Protein AF-A0A384DLD7-F1 (afdb_monomer)

Nearest PDB structures (foldseek):
  6kyu-assembly1_A  TM=7.515E-01  e=4.877E-10  Anas platyrhynchos
  8kb1-assembly1_A  TM=7.436E-01  e=2.000E-10  Anas platyrhynchos
  4cvz-assembly1_A  TM=7.279E-01  e=3.217E-10  Gallus gallus
  8kcv-assembly2_D  TM=7.398E-01  e=5.492E-10  Anas platyrhynchos
  4cw1-assembly2_D  TM=7.216E-01  e=8.835E-10  Gallus gallus

Radius of gyration: 28.65 Å; Cα contacts (8 Å, |Δi|>4): 316; chains: 1; bounding box: 66×95×72 Å

Structure (mmCIF, N/CA/C/O backbone):
data_AF-A0A384DLD7-F1
#
_entry.id   AF-A0A384DLD7-F1
#
loop_
_atom_site.group_PDB
_atom_site.id
_atom_site.type_symbol
_atom_site.label_atom_id
_atom_site.label_alt_id
_atom_site.label_comp_id
_atom_site.label_asym_id
_atom_site.label_entity_id
_atom_site.label_seq_id
_atom_site.pdbx_PDB_ins_code
_atom_site.Cartn_x
_atom_site.Cartn_y
_atom_site.Cartn_z
_atom_site.occupancy
_atom_site.B_iso_or_equiv
_atom_site.auth_seq_id
_atom_site.auth_comp_id
_atom_site.auth_asym_id
_atom_site.auth_atom_id
_atom_site.pdbx_PDB_model_num
ATOM 1 N N . MET A 1 1 ? 34.321 44.496 -33.187 1.00 45.22 1 MET A N 1
ATOM 2 C CA . MET A 1 1 ? 33.202 44.750 -34.118 1.00 45.22 1 MET A CA 1
ATOM 3 C C . MET A 1 1 ? 33.248 43.703 -35.217 1.00 45.22 1 MET A C 1
ATOM 5 O O . MET A 1 1 ? 34.052 43.856 -36.118 1.00 45.22 1 MET A O 1
ATOM 9 N N . SER A 1 2 ? 32.425 42.658 -35.110 1.00 38.00 2 SER A N 1
ATOM 10 C CA . SER A 1 2 ? 32.073 41.756 -36.216 1.00 38.00 2 SER A CA 1
ATOM 11 C C . SER A 1 2 ? 30.669 41.237 -35.921 1.00 38.00 2 SER A C 1
ATOM 13 O O . SER A 1 2 ? 30.474 40.500 -34.958 1.00 38.00 2 SER A O 1
ATOM 15 N N . GLY A 1 3 ? 29.685 41.742 -36.664 1.00 36.12 3 GLY A N 1
ATOM 16 C CA . GLY A 1 3 ? 28.275 41.395 -36.516 1.00 36.12 3 GLY A CA 1
ATOM 17 C C . GLY A 1 3 ? 27.925 40.131 -37.297 1.00 36.12 3 GLY A C 1
ATOM 18 O O . GLY A 1 3 ? 28.338 39.971 -38.444 1.00 36.12 3 GLY A O 1
ATOM 19 N N . ASN A 1 4 ? 27.147 39.257 -36.663 1.00 39.78 4 ASN A N 1
ATOM 20 C CA . ASN A 1 4 ? 26.544 38.076 -37.271 1.00 39.78 4 ASN A CA 1
ATOM 21 C C . ASN A 1 4 ? 25.331 38.483 -38.120 1.00 39.78 4 ASN A C 1
ATOM 23 O O . ASN A 1 4 ? 24.448 39.187 -37.634 1.00 39.78 4 ASN A O 1
ATOM 27 N N . MET A 1 5 ? 25.257 37.993 -39.359 1.00 36.78 5 MET A N 1
ATOM 28 C CA . MET A 1 5 ? 24.080 38.114 -40.223 1.00 36.78 5 MET A CA 1
ATOM 29 C C . MET A 1 5 ? 23.388 36.748 -40.285 1.00 36.78 5 MET A C 1
ATOM 31 O O . MET A 1 5 ? 23.914 35.804 -40.868 1.00 36.78 5 MET A O 1
ATOM 35 N N . TRP A 1 6 ? 22.230 36.632 -39.636 1.00 37.66 6 TRP A N 1
ATOM 36 C CA . TRP A 1 6 ? 21.345 35.468 -39.711 1.00 37.66 6 TRP A CA 1
ATOM 37 C C . TRP A 1 6 ? 20.238 35.750 -40.736 1.00 37.66 6 TRP A C 1
ATOM 39 O O . TRP A 1 6 ? 19.552 36.765 -40.637 1.00 37.66 6 TRP A O 1
ATOM 49 N N . PHE A 1 7 ? 20.046 34.852 -41.705 1.00 41.28 7 PHE A N 1
ATOM 50 C CA . PHE A 1 7 ? 18.901 34.868 -42.624 1.00 41.28 7 PHE A CA 1
ATOM 51 C C . PHE A 1 7 ? 17.807 33.911 -42.117 1.00 41.28 7 PHE A C 1
ATOM 53 O O . PHE A 1 7 ? 18.132 32.789 -41.724 1.00 41.28 7 PHE A O 1
ATOM 60 N N . PRO A 1 8 ? 16.513 34.279 -42.157 1.00 41.12 8 PRO A N 1
ATOM 61 C CA . PRO A 1 8 ? 15.437 33.366 -41.790 1.00 41.12 8 PRO A CA 1
ATOM 62 C C . PRO A 1 8 ? 15.092 32.421 -42.954 1.00 41.12 8 PRO A C 1
ATOM 64 O O . PRO A 1 8 ? 14.763 32.852 -44.061 1.00 41.12 8 PRO A O 1
ATOM 67 N N . GLY A 1 9 ? 15.140 31.112 -42.696 1.00 38.03 9 GLY A N 1
ATOM 68 C CA . GLY A 1 9 ? 14.665 30.078 -43.617 1.00 38.03 9 GLY A CA 1
ATOM 69 C C . GLY A 1 9 ? 13.133 30.030 -43.689 1.00 38.03 9 GLY A C 1
ATOM 70 O O . GLY A 1 9 ? 12.449 30.055 -42.667 1.00 38.03 9 GLY A O 1
ATOM 71 N N . ARG A 1 10 ? 12.582 29.943 -44.908 1.00 42.62 10 ARG A N 1
ATOM 72 C CA . ARG A 1 10 ? 11.142 29.749 -45.169 1.00 42.62 10 ARG A CA 1
ATOM 73 C C . ARG A 1 10 ? 10.641 28.445 -44.541 1.00 42.62 10 ARG A C 1
ATOM 75 O O . ARG A 1 10 ? 11.083 27.367 -44.932 1.00 42.62 10 ARG A O 1
ATOM 82 N N . GLN A 1 11 ? 9.639 28.533 -43.671 1.00 46.75 11 GLN A N 1
ATOM 83 C CA . GLN A 1 11 ? 8.833 27.381 -43.265 1.00 46.75 11 GLN A CA 1
ATOM 84 C C . GLN A 1 11 ? 7.924 26.937 -44.426 1.00 46.75 11 GLN A C 1
ATOM 86 O O . GLN A 1 11 ? 7.160 27.737 -44.972 1.00 46.75 11 GLN A O 1
ATOM 91 N N . ARG A 1 12 ? 7.995 25.656 -44.812 1.00 44.41 12 ARG A N 1
ATOM 92 C CA . ARG A 1 12 ? 6.983 25.023 -45.674 1.00 44.41 12 ARG A CA 1
ATOM 93 C C . ARG A 1 12 ? 5.754 24.695 -44.825 1.00 44.41 12 ARG A C 1
ATOM 95 O O . ARG A 1 12 ? 5.886 24.090 -43.766 1.00 44.41 12 ARG A O 1
ATOM 102 N N . ARG A 1 13 ? 4.566 25.083 -45.298 1.00 44.16 13 ARG A N 1
ATOM 103 C CA . ARG A 1 13 ? 3.287 24.696 -44.685 1.00 44.16 13 ARG A CA 1
ATOM 104 C C . ARG A 1 13 ? 3.040 23.190 -44.882 1.00 44.16 13 ARG A C 1
ATOM 106 O O . ARG A 1 13 ? 3.314 22.700 -45.979 1.00 44.16 13 ARG A O 1
ATOM 113 N N . PRO A 1 14 ? 2.494 22.472 -43.888 1.00 43.59 14 PRO A N 1
ATOM 114 C CA . PRO A 1 14 ? 2.002 21.116 -44.095 1.00 43.59 14 PRO A CA 1
ATOM 115 C C . PRO A 1 14 ? 0.719 21.140 -44.943 1.00 43.59 14 PRO A C 1
ATOM 117 O O . PRO A 1 14 ? -0.130 22.018 -44.778 1.00 43.59 14 PRO A O 1
ATOM 120 N N . GLY A 1 15 ? 0.614 20.203 -45.889 1.00 50.47 15 GLY A N 1
ATOM 121 C CA . GLY A 1 15 ? -0.587 19.991 -46.702 1.00 50.47 15 GLY A CA 1
ATOM 122 C C . GLY A 1 15 ? -1.708 19.303 -45.908 1.00 50.47 15 GLY A C 1
ATOM 123 O O . GLY A 1 15 ? -1.439 18.731 -44.851 1.00 50.47 15 GLY A O 1
ATOM 124 N N . PRO A 1 16 ? -2.963 19.365 -46.388 1.00 53.12 16 PRO A N 1
ATOM 125 C CA . PRO A 1 16 ? -4.107 18.797 -45.681 1.00 53.12 16 PRO A CA 1
ATOM 126 C C . PRO A 1 16 ? -4.056 17.256 -45.647 1.00 53.12 16 PRO A C 1
ATOM 128 O O . PRO A 1 16 ? -3.510 16.642 -46.569 1.00 53.12 16 PRO A O 1
ATOM 131 N N . PRO A 1 17 ? -4.630 16.618 -44.610 1.00 40.66 17 PRO A N 1
ATOM 132 C CA . PRO A 1 17 ? -4.637 15.166 -44.484 1.00 40.66 17 PRO A CA 1
ATOM 133 C C . PRO A 1 17 ? -5.564 14.531 -45.529 1.00 40.66 17 PRO A C 1
ATOM 135 O O . PRO A 1 17 ? -6.693 14.976 -45.730 1.00 40.66 17 PRO A O 1
ATOM 138 N N . GLN A 1 18 ? -5.080 13.479 -46.191 1.00 42.31 18 GLN A N 1
ATOM 139 C CA . GLN A 1 18 ? -5.882 12.661 -47.099 1.00 42.31 18 GLN A CA 1
ATOM 140 C C . GLN A 1 18 ? -6.808 11.741 -46.293 1.00 42.31 18 GLN A C 1
ATOM 142 O O . GLN A 1 18 ? -6.353 10.948 -45.469 1.00 42.31 18 GLN A O 1
ATOM 147 N N . THR A 1 19 ? -8.110 11.845 -46.544 1.00 35.09 19 THR A N 1
ATOM 148 C CA . THR A 1 19 ? -9.146 10.942 -46.037 1.00 35.09 19 THR A CA 1
ATOM 149 C C . THR A 1 19 ? -8.953 9.555 -46.648 1.00 35.09 19 THR A C 1
ATOM 151 O O . THR A 1 19 ? -9.029 9.379 -47.862 1.00 35.09 19 THR A O 1
ATOM 154 N N . ARG A 1 20 ? -8.678 8.557 -45.803 1.00 34.22 20 ARG A N 1
ATOM 155 C CA . ARG A 1 20 ? -8.598 7.152 -46.207 1.00 34.22 20 ARG A CA 1
ATOM 156 C C . ARG A 1 20 ? -10.017 6.605 -46.345 1.00 34.22 20 ARG A C 1
ATOM 158 O O . ARG A 1 20 ? -10.722 6.455 -45.356 1.00 34.22 20 ARG A O 1
ATOM 165 N N . GLU A 1 21 ? -10.402 6.340 -47.584 1.00 34.12 21 GLU A N 1
ATOM 166 C CA . GLU A 1 21 ? -11.649 5.689 -47.976 1.00 34.12 21 GLU A CA 1
ATOM 167 C C . GLU A 1 21 ? -11.740 4.287 -47.347 1.00 34.12 21 GLU A C 1
ATOM 169 O O . GLU A 1 21 ? -10.890 3.418 -47.574 1.00 34.12 21 GLU A O 1
ATOM 174 N N . GLU A 1 22 ? -12.749 4.093 -46.501 1.00 32.25 22 GLU A N 1
ATOM 175 C CA . GLU A 1 22 ? -13.059 2.837 -45.827 1.00 32.25 22 GLU A CA 1
ATOM 176 C C . GLU A 1 22 ? -13.747 1.899 -46.832 1.00 32.25 22 GLU A C 1
ATOM 178 O O . GLU A 1 22 ? -14.910 2.081 -47.191 1.00 32.25 22 GLU A O 1
ATOM 183 N N . ARG A 1 23 ? -13.017 0.904 -47.353 1.00 33.94 23 ARG A N 1
ATOM 184 C CA . ARG A 1 23 ? -13.614 -0.149 -48.187 1.00 33.94 23 ARG A CA 1
ATOM 185 C C . ARG A 1 23 ? -14.343 -1.149 -47.295 1.00 33.94 23 ARG A C 1
ATOM 187 O O . ARG A 1 23 ? -13.705 -1.948 -46.613 1.00 33.94 23 ARG A O 1
ATOM 194 N N . GLN A 1 24 ? -15.670 -1.128 -47.357 1.00 40.50 24 GLN A N 1
ATOM 195 C CA . GLN A 1 24 ? -16.530 -2.191 -46.839 1.00 40.50 24 GLN A CA 1
ATOM 196 C C . GLN A 1 24 ? -16.264 -3.523 -47.570 1.00 40.50 24 GLN A C 1
ATOM 198 O O . GLN A 1 24 ? -16.128 -3.527 -48.798 1.00 40.50 24 GLN A O 1
ATOM 203 N N . PRO A 1 25 ? -16.227 -4.667 -46.863 1.00 36.50 25 PRO A N 1
ATOM 204 C CA . PRO A 1 25 ? -16.274 -5.981 -47.495 1.00 36.50 25 PRO A CA 1
ATOM 205 C C . PRO A 1 25 ? -17.714 -6.336 -47.926 1.00 36.50 25 PRO A C 1
ATOM 207 O O . PRO A 1 25 ? -18.675 -5.869 -47.310 1.00 36.50 25 PRO A O 1
ATOM 210 N N . PRO A 1 26 ? -17.898 -7.162 -48.975 1.00 35.91 26 PRO A N 1
ATOM 211 C CA . PRO A 1 26 ? -19.223 -7.474 -49.492 1.00 35.91 26 PRO A CA 1
ATOM 212 C C . PRO A 1 26 ? -19.979 -8.452 -48.585 1.00 35.91 26 PRO A C 1
ATOM 214 O O . PRO A 1 26 ? -19.435 -9.444 -48.099 1.00 35.91 26 PRO A O 1
ATOM 217 N N . LEU A 1 27 ? -21.273 -8.181 -48.426 1.00 32.47 27 LEU A N 1
ATOM 218 C CA . LEU A 1 27 ? -22.262 -9.085 -47.851 1.00 32.47 27 LEU A CA 1
ATOM 219 C C . LEU A 1 27 ? -22.554 -10.219 -48.843 1.00 32.47 27 LEU A C 1
ATOM 221 O O . LEU A 1 27 ? -23.034 -9.969 -49.948 1.00 32.47 27 LEU A O 1
ATOM 225 N N . LEU A 1 28 ? -22.313 -11.466 -48.437 1.00 33.91 28 LEU A N 1
ATOM 226 C CA . LEU A 1 28 ? -22.819 -12.653 -49.125 1.00 33.91 28 LEU A CA 1
ATOM 227 C C . LEU A 1 28 ? -23.928 -13.288 -48.288 1.00 33.91 28 LEU A C 1
ATOM 229 O O . LEU A 1 28 ? -23.724 -13.698 -47.147 1.00 33.91 28 LEU A O 1
ATOM 233 N N . GLY A 1 29 ? -25.121 -13.324 -48.878 1.00 29.16 29 GLY A N 1
ATOM 234 C CA . GLY A 1 29 ? -26.314 -13.922 -48.306 1.00 29.16 29 GLY A CA 1
ATOM 235 C C . GLY A 1 29 ? -26.331 -15.451 -48.391 1.00 29.16 29 GLY A C 1
ATOM 236 O O . GLY A 1 29 ? -25.902 -16.043 -49.375 1.00 29.16 29 GLY A O 1
ATOM 237 N N . GLY A 1 30 ? -26.891 -16.042 -47.334 1.00 29.80 30 GLY A N 1
ATOM 238 C CA . GLY A 1 30 ? -27.856 -17.145 -47.331 1.00 29.80 30 GLY A CA 1
ATOM 239 C C . GLY A 1 30 ? -27.590 -18.416 -48.145 1.00 29.80 30 GLY A C 1
ATOM 240 O O . GLY A 1 30 ? -27.711 -18.425 -49.366 1.00 29.80 30 GLY A O 1
ATOM 241 N N . ARG A 1 31 ? -27.504 -19.545 -47.430 1.00 30.55 31 ARG A N 1
ATOM 242 C CA . ARG A 1 31 ? -28.245 -20.777 -47.755 1.00 30.55 31 ARG A CA 1
ATOM 243 C C . ARG A 1 31 ? -28.349 -21.660 -46.512 1.00 30.55 31 ARG A C 1
ATOM 245 O O . ARG A 1 31 ? -27.343 -21.988 -45.895 1.00 30.55 31 ARG A O 1
ATOM 252 N N . GLY A 1 32 ? -29.580 -22.007 -46.143 1.00 26.72 32 GLY A N 1
ATOM 253 C CA . GLY A 1 32 ? -29.868 -23.008 -45.123 1.00 26.72 32 GLY A CA 1
ATOM 254 C C . GLY A 1 32 ? -29.765 -24.426 -45.677 1.00 26.72 32 GLY A C 1
ATOM 255 O O . GLY A 1 32 ? -29.944 -24.638 -46.874 1.00 26.72 32 GLY A O 1
ATOM 256 N N . CYS A 1 33 ? -29.546 -25.383 -44.778 1.00 31.89 33 CYS A N 1
ATOM 257 C CA . CYS A 1 33 ? -29.893 -26.785 -44.972 1.00 31.89 33 CYS A CA 1
ATOM 258 C C . CYS A 1 33 ? -30.402 -27.355 -43.645 1.00 31.89 33 CYS A C 1
ATOM 260 O O . CYS A 1 33 ? -29.734 -27.282 -42.616 1.00 31.89 33 CYS A O 1
ATOM 262 N N . ALA A 1 34 ? -31.615 -27.897 -43.711 1.00 29.52 34 ALA A N 1
ATOM 263 C CA . ALA A 1 34 ? -32.224 -28.766 -42.722 1.00 29.52 34 ALA A CA 1
ATOM 264 C C . ALA A 1 34 ? -31.486 -30.114 -42.655 1.00 29.52 34 ALA A C 1
ATOM 266 O O . ALA A 1 34 ? -30.916 -30.556 -43.653 1.00 29.52 34 ALA A O 1
ATOM 267 N N . GLY A 1 35 ? -31.552 -30.796 -41.511 1.00 29.61 35 GLY A N 1
ATOM 268 C CA . GLY A 1 35 ? -31.011 -32.149 -41.395 1.00 29.61 35 GLY A CA 1
ATOM 269 C C . GLY A 1 35 ? -31.069 -32.729 -39.989 1.00 29.61 35 GLY A C 1
ATOM 270 O O . GLY A 1 35 ? -30.076 -32.711 -39.279 1.00 29.61 35 GLY A O 1
ATOM 271 N N . THR A 1 36 ? -32.255 -33.229 -39.634 1.00 32.25 36 THR A N 1
ATOM 272 C CA . THR A 1 36 ? -32.510 -34.499 -38.922 1.00 32.25 36 THR A CA 1
ATOM 273 C C . THR A 1 36 ? -31.577 -34.932 -37.790 1.00 32.25 36 THR A C 1
ATOM 275 O O . THR A 1 36 ? -30.436 -35.335 -37.999 1.00 32.25 36 THR A O 1
ATOM 278 N N . GLY A 1 37 ? -32.165 -34.987 -36.593 1.00 32.62 37 GLY A N 1
ATOM 279 C CA . GLY A 1 37 ? -31.601 -35.649 -35.430 1.00 32.62 37 GLY A CA 1
ATOM 280 C C . GLY A 1 37 ? -31.408 -37.153 -35.617 1.00 32.62 37 GLY A C 1
ATOM 281 O O . GLY A 1 37 ? -32.206 -37.840 -36.251 1.00 32.62 37 GLY A O 1
ATOM 282 N N . LEU A 1 38 ? -30.358 -37.649 -34.972 1.00 31.91 38 LEU A N 1
ATOM 283 C CA . LEU A 1 38 ? -30.198 -39.041 -34.591 1.00 31.91 38 LEU A CA 1
ATOM 284 C C . LEU A 1 38 ? -29.778 -39.049 -33.122 1.00 31.91 38 LEU A C 1
ATOM 286 O O . LEU A 1 38 ? -28.670 -38.653 -32.768 1.00 31.91 38 LEU A O 1
ATOM 290 N N . ALA A 1 39 ? -30.716 -39.456 -32.271 1.00 33.38 39 ALA A N 1
ATOM 291 C CA . ALA A 1 39 ? -30.442 -39.833 -30.898 1.00 33.38 39 ALA A CA 1
ATOM 292 C C . ALA A 1 39 ? -29.648 -41.146 -30.908 1.00 33.38 39 ALA A C 1
ATOM 294 O O . ALA A 1 39 ? -30.046 -42.107 -31.568 1.00 33.38 39 ALA A O 1
ATOM 295 N N . LEU A 1 40 ? -28.541 -41.188 -30.170 1.00 30.94 40 LEU A N 1
ATOM 296 C CA . LEU A 1 40 ? -27.820 -42.419 -29.853 1.00 30.94 40 LEU A CA 1
ATOM 297 C C . LEU A 1 40 ? -27.838 -42.651 -28.333 1.00 30.94 40 LEU A C 1
ATOM 299 O O . LEU A 1 40 ? -27.936 -41.693 -27.564 1.00 30.94 40 LEU A O 1
ATOM 303 N N . PRO A 1 41 ? -27.842 -43.925 -27.907 1.00 34.31 41 PRO A N 1
ATOM 304 C CA . PRO A 1 41 ? -28.519 -44.362 -26.694 1.00 34.31 41 PRO A CA 1
ATOM 305 C C . PRO A 1 41 ? -27.715 -44.132 -25.414 1.00 34.31 41 PRO A C 1
ATOM 307 O O . PRO A 1 41 ? -26.486 -44.201 -25.387 1.00 34.31 41 PRO A O 1
ATOM 310 N N . ALA A 1 42 ? -28.467 -43.933 -24.331 1.00 32.16 42 ALA A N 1
ATOM 311 C CA . ALA A 1 42 ? -27.986 -43.938 -22.960 1.00 32.16 42 ALA A CA 1
ATOM 312 C C . ALA A 1 42 ? -27.258 -45.255 -22.636 1.00 32.16 42 ALA A C 1
ATOM 314 O O . ALA A 1 42 ? -27.777 -46.348 -22.873 1.00 32.16 42 ALA A O 1
ATOM 315 N N . ARG A 1 43 ? -26.051 -45.140 -22.079 1.00 33.00 43 ARG A N 1
ATOM 316 C CA . ARG A 1 43 ? -25.310 -46.266 -21.500 1.00 33.00 43 ARG A CA 1
ATOM 317 C C . ARG A 1 43 ? -25.911 -46.649 -20.138 1.00 33.00 43 ARG A C 1
ATOM 319 O O . ARG A 1 43 ? -26.340 -45.754 -19.410 1.00 33.00 43 ARG A O 1
ATOM 326 N N . PRO A 1 44 ? -25.949 -47.946 -19.785 1.00 35.22 44 PRO A N 1
ATOM 327 C CA . PRO A 1 44 ? -26.528 -48.399 -18.529 1.00 35.22 44 PRO A CA 1
ATOM 328 C C . PRO A 1 44 ? -25.638 -48.037 -17.336 1.00 35.22 44 PRO A C 1
ATOM 330 O O . PRO A 1 44 ? -24.413 -48.001 -17.434 1.00 35.22 44 PRO A O 1
ATOM 333 N N . ALA A 1 45 ? -26.305 -47.764 -16.217 1.00 31.97 45 ALA A N 1
ATOM 334 C CA . ALA A 1 45 ? -25.730 -47.431 -14.927 1.00 31.97 45 ALA A CA 1
ATOM 335 C C . ALA A 1 45 ? -24.868 -48.577 -14.375 1.00 31.97 45 ALA A C 1
ATOM 337 O O . ALA A 1 45 ? -25.352 -49.698 -14.214 1.00 31.97 45 ALA A O 1
ATOM 338 N N . GLU A 1 46 ? -23.617 -48.278 -14.026 1.00 32.53 46 GLU A N 1
ATOM 339 C CA . GLU A 1 46 ? -22.856 -49.120 -13.109 1.00 32.53 46 GLU A CA 1
ATOM 340 C C . GLU A 1 46 ? -23.309 -48.836 -11.676 1.00 32.53 46 GLU A C 1
ATOM 342 O O . GLU A 1 46 ? -23.251 -47.716 -11.167 1.00 32.53 46 GLU A O 1
ATOM 347 N N . VAL A 1 47 ? -23.796 -49.897 -11.042 1.00 31.61 47 VAL A N 1
ATOM 348 C CA . VAL A 1 47 ? -24.128 -49.970 -9.625 1.00 31.61 47 VAL A CA 1
ATOM 349 C C . VAL A 1 47 ? -22.819 -49.943 -8.839 1.00 31.61 47 VAL A C 1
ATOM 351 O O . VAL A 1 47 ? -22.146 -50.963 -8.706 1.00 31.61 47 VAL A O 1
ATOM 354 N N . LEU A 1 48 ? -22.454 -48.779 -8.302 1.00 30.20 48 LEU A N 1
ATOM 355 C CA . LEU A 1 48 ? -21.441 -48.693 -7.255 1.00 30.20 48 LEU A CA 1
ATOM 356 C C . LEU A 1 48 ? -22.111 -48.975 -5.910 1.00 30.20 48 LEU A C 1
ATOM 358 O O . LEU A 1 48 ? -22.889 -48.179 -5.383 1.00 30.20 48 LEU A O 1
ATOM 362 N N . LEU A 1 49 ? -21.817 -50.162 -5.387 1.00 29.92 49 LEU A N 1
ATOM 363 C CA . LEU A 1 49 ? -22.160 -50.590 -4.040 1.00 29.92 49 LEU A CA 1
ATOM 364 C C . LEU A 1 49 ? -21.588 -49.602 -3.013 1.00 29.92 49 LEU A C 1
ATOM 366 O O . LEU A 1 49 ? -20.396 -49.304 -2.999 1.00 29.92 49 LEU A O 1
ATOM 370 N N . LEU A 1 50 ? -22.470 -49.110 -2.143 1.00 27.52 50 LEU A N 1
ATOM 371 C CA . LEU A 1 50 ? -22.150 -48.251 -1.010 1.00 27.52 50 LEU A CA 1
ATOM 372 C C . LEU A 1 50 ? -21.304 -49.006 0.025 1.00 27.52 50 LEU A C 1
ATOM 374 O O . LEU A 1 50 ? -21.748 -50.008 0.582 1.00 27.52 50 LEU A O 1
ATOM 378 N N . SER A 1 51 ? -20.148 -48.449 0.379 1.00 29.05 51 SER A N 1
ATOM 379 C CA . SER A 1 51 ? -19.509 -48.674 1.680 1.00 29.05 51 SER A CA 1
ATOM 380 C C . SER A 1 51 ? -19.563 -47.371 2.493 1.00 29.05 51 SER A C 1
ATOM 382 O O . SER A 1 51 ? -19.053 -46.350 2.025 1.00 29.05 51 SER A O 1
ATOM 384 N N . PRO A 1 52 ? -20.178 -47.350 3.692 1.00 36.75 52 PRO A N 1
ATOM 385 C CA . PRO A 1 52 ? -20.362 -46.127 4.460 1.00 36.75 52 PRO A CA 1
ATOM 386 C C . PRO A 1 52 ? -19.203 -45.922 5.442 1.00 36.75 52 PRO A C 1
ATOM 388 O O . PRO A 1 52 ? -19.067 -46.706 6.377 1.00 36.75 52 PRO A O 1
ATOM 391 N N . ARG A 1 53 ? -18.408 -44.854 5.257 1.00 31.56 53 ARG A N 1
ATOM 392 C CA . ARG A 1 53 ? -17.745 -44.039 6.308 1.00 31.56 53 ARG A CA 1
ATOM 393 C C . ARG A 1 53 ? -16.528 -43.290 5.747 1.00 31.56 53 ARG A C 1
ATOM 395 O O . ARG A 1 53 ? -15.455 -43.868 5.684 1.00 31.56 53 ARG A O 1
ATOM 402 N N . TRP A 1 54 ? -16.672 -41.987 5.492 1.00 28.08 54 TRP A N 1
ATOM 403 C CA . TRP A 1 54 ? -15.859 -40.942 6.142 1.00 28.08 54 TRP A CA 1
ATOM 404 C C . TRP A 1 54 ? -16.341 -39.525 5.762 1.00 28.08 54 TRP A C 1
ATOM 406 O O . TRP A 1 54 ? -16.316 -39.116 4.613 1.00 28.08 54 TRP A O 1
ATOM 416 N N . GLN A 1 55 ? -16.872 -38.857 6.788 1.00 29.42 55 GLN A N 1
ATOM 417 C CA . GLN A 1 55 ? -16.840 -37.435 7.158 1.00 29.42 55 GLN A CA 1
ATOM 418 C C . GLN A 1 55 ? -16.783 -36.327 6.080 1.00 29.42 55 GLN A C 1
ATOM 420 O O . GLN A 1 55 ? -15.783 -36.109 5.416 1.00 29.42 55 GLN A O 1
ATOM 425 N N . ARG A 1 56 ? -17.883 -35.554 6.066 1.00 30.92 56 ARG A N 1
ATOM 426 C CA . ARG A 1 56 ? -17.985 -34.079 6.071 1.00 30.92 56 ARG A CA 1
ATOM 427 C C . ARG A 1 56 ? -16.890 -33.267 5.352 1.00 30.92 56 ARG A C 1
ATOM 429 O O . ARG A 1 56 ? -15.807 -33.079 5.883 1.00 30.92 56 ARG A O 1
ATOM 436 N N . GLY A 1 57 ? -17.328 -32.585 4.289 1.00 34.59 57 GLY A N 1
ATOM 437 C CA . GLY A 1 57 ? -16.970 -31.184 4.045 1.00 34.59 57 GLY A CA 1
ATOM 438 C C . GLY A 1 57 ? -15.723 -30.933 3.204 1.00 34.59 57 GLY A C 1
ATOM 439 O O . GLY A 1 57 ? -14.775 -30.339 3.695 1.00 34.59 57 GLY A O 1
ATOM 440 N N . ALA A 1 58 ? -15.755 -31.297 1.923 1.00 28.30 58 ALA A N 1
ATOM 441 C CA . ALA A 1 58 ? -14.855 -30.727 0.924 1.00 28.30 58 ALA A CA 1
ATOM 442 C C . ALA A 1 58 ? -15.678 -29.864 -0.043 1.00 28.30 58 ALA A C 1
ATOM 444 O O . ALA A 1 58 ? -16.284 -30.379 -0.980 1.00 28.30 58 ALA A O 1
ATOM 445 N N . CYS A 1 59 ? -15.717 -28.553 0.193 1.00 31.86 59 CYS A N 1
ATOM 446 C CA . CYS A 1 59 ? -16.055 -27.594 -0.854 1.00 31.86 59 CYS A CA 1
ATOM 447 C C . CYS A 1 59 ? -14.746 -27.191 -1.535 1.00 31.86 59 CYS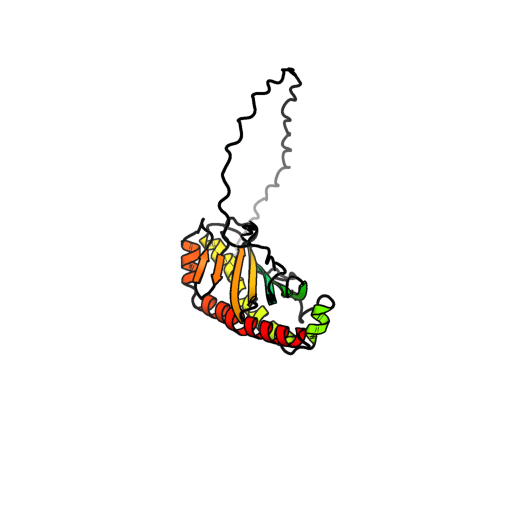 A C 1
ATOM 449 O O . CYS A 1 59 ? -13.995 -26.372 -1.015 1.00 31.86 59 CYS A O 1
ATOM 451 N N . LEU A 1 60 ? -14.457 -27.794 -2.687 1.00 34.47 60 LEU A N 1
ATOM 452 C CA . LEU A 1 60 ? -13.471 -27.264 -3.623 1.00 34.47 60 LEU A CA 1
ATOM 453 C C . LEU A 1 60 ? -14.148 -26.136 -4.403 1.00 34.47 60 LEU A C 1
ATOM 455 O O . LEU A 1 60 ? -14.904 -26.394 -5.337 1.00 34.47 60 LEU A O 1
ATOM 459 N N . SER A 1 61 ? -13.889 -24.888 -4.027 1.00 34.31 61 SER A N 1
ATOM 460 C CA . SER A 1 61 ? -14.157 -23.742 -4.894 1.00 34.31 61 SER A CA 1
ATOM 461 C C . SER A 1 61 ? -12.865 -22.964 -5.094 1.00 34.31 61 SER A C 1
ATOM 463 O O . SER A 1 61 ? -12.445 -22.206 -4.223 1.00 34.31 61 SER A O 1
ATOM 465 N N . PHE A 1 62 ? -12.239 -23.165 -6.251 1.00 31.75 62 PHE A N 1
ATOM 466 C CA . PHE A 1 62 ? -11.221 -22.262 -6.771 1.00 31.75 62 PHE A CA 1
ATOM 467 C C . PHE A 1 62 ? -11.924 -20.971 -7.205 1.00 31.75 62 PHE A C 1
ATOM 469 O O . PHE A 1 62 ? -12.680 -20.974 -8.174 1.00 31.75 62 PHE A O 1
ATOM 476 N N . SER A 1 63 ? -11.705 -19.874 -6.480 1.00 33.09 63 SER A N 1
ATOM 477 C CA . SER A 1 63 ? -12.009 -18.540 -7.002 1.00 33.09 63 SER A CA 1
ATOM 478 C C . SER A 1 63 ? -10.864 -18.129 -7.923 1.00 33.09 63 SER A C 1
ATOM 480 O O . SER A 1 63 ? -9.735 -17.969 -7.472 1.00 33.09 63 SER A O 1
ATOM 482 N N . SER A 1 64 ? -11.138 -17.971 -9.217 1.00 33.72 64 SER A N 1
ATOM 483 C CA . SER A 1 64 ? -10.149 -17.582 -10.236 1.00 33.72 64 SER A CA 1
ATOM 484 C C . SER A 1 64 ? -9.840 -16.079 -10.258 1.00 33.72 64 SER A C 1
ATOM 486 O O . SER A 1 64 ? -9.386 -15.572 -11.278 1.00 33.72 64 SER A O 1
ATOM 488 N N . ASN A 1 65 ? -10.132 -15.339 -9.184 1.00 37.25 65 ASN A N 1
ATOM 489 C CA . ASN A 1 65 ? -9.944 -13.892 -9.157 1.00 37.25 65 ASN A CA 1
ATOM 490 C C . ASN A 1 65 ? -9.049 -13.480 -7.975 1.00 37.25 65 ASN A C 1
ATOM 492 O O . ASN A 1 65 ? -9.545 -13.400 -6.848 1.00 37.25 65 ASN A O 1
ATOM 496 N N . PRO A 1 66 ? -7.751 -13.201 -8.202 1.00 47.16 66 PRO A N 1
ATOM 497 C CA . PRO A 1 66 ? -6.809 -12.846 -7.138 1.00 47.16 66 PRO A CA 1
ATOM 498 C C . PRO A 1 66 ? -7.121 -11.488 -6.486 1.00 47.16 66 PRO A C 1
ATOM 500 O O . PRO A 1 66 ? -6.566 -11.167 -5.440 1.00 47.16 66 PRO A O 1
ATOM 503 N N . ASN A 1 67 ? -8.031 -10.695 -7.064 1.00 42.44 67 ASN A N 1
ATOM 504 C CA . ASN A 1 67 ? -8.373 -9.352 -6.593 1.00 42.44 67 ASN A CA 1
ATOM 505 C C . ASN A 1 67 ? -9.531 -9.284 -5.587 1.00 42.44 67 ASN A C 1
ATOM 507 O O . ASN A 1 67 ? -9.767 -8.206 -5.037 1.00 42.44 67 ASN A O 1
ATOM 511 N N . LEU A 1 68 ? -10.232 -10.392 -5.323 1.00 39.72 68 LEU A N 1
ATOM 512 C CA . LEU A 1 68 ? -11.233 -10.459 -4.260 1.00 39.72 68 LEU A CA 1
ATOM 513 C C . LEU A 1 68 ? -10.606 -11.095 -3.018 1.00 39.72 68 LEU A C 1
ATOM 515 O O . LEU A 1 68 ? -10.341 -12.296 -2.998 1.00 39.72 68 LEU A O 1
ATOM 519 N N . CYS A 1 69 ? -10.457 -10.316 -1.949 1.00 42.25 69 CYS A N 1
ATOM 520 C CA . CYS A 1 69 ? -10.465 -10.893 -0.612 1.00 42.25 69 CYS A CA 1
ATOM 521 C C . CYS A 1 69 ? -11.886 -11.439 -0.391 1.00 42.25 69 CYS A C 1
ATOM 523 O O . CYS A 1 69 ? -12.794 -10.714 0.013 1.00 42.25 69 CYS A O 1
ATOM 525 N N . VAL A 1 70 ? -12.138 -12.690 -0.796 1.00 42.66 70 VAL A N 1
ATOM 526 C CA . VAL A 1 70 ? -13.399 -13.359 -0.472 1.00 42.66 70 VAL A CA 1
ATOM 527 C C . VAL A 1 70 ? -13.304 -13.730 1.002 1.00 42.66 70 VAL A C 1
ATOM 529 O O . VAL A 1 70 ? -12.822 -14.808 1.346 1.00 42.66 70 VAL A O 1
ATOM 532 N N . CYS A 1 71 ? -13.751 -12.837 1.882 1.00 40.53 71 CYS A N 1
ATOM 533 C CA . CYS A 1 71 ? -14.040 -13.195 3.264 1.00 40.53 71 CYS A CA 1
ATOM 534 C C . CYS A 1 71 ? -15.214 -14.188 3.242 1.00 40.53 71 CYS A C 1
ATOM 536 O O . CYS A 1 71 ? -16.379 -13.797 3.312 1.00 40.53 71 CYS A O 1
ATOM 538 N N . PHE A 1 72 ? -14.931 -15.481 3.059 1.00 36.78 72 PHE A N 1
ATOM 539 C CA . PHE A 1 72 ? -15.933 -16.527 3.226 1.00 36.78 72 PHE A CA 1
ATOM 540 C C . PHE A 1 72 ? -16.442 -16.450 4.668 1.00 36.78 72 PHE A C 1
ATOM 542 O O . PHE A 1 72 ? -15.671 -16.600 5.612 1.00 36.78 72 PHE A O 1
ATOM 549 N N . SER A 1 73 ? -17.741 -16.197 4.826 1.00 39.38 73 SER A N 1
ATOM 550 C CA . SER A 1 73 ? -18.431 -15.892 6.087 1.00 39.38 73 SER A CA 1
ATOM 551 C C . SER A 1 73 ? -18.543 -17.073 7.068 1.00 39.38 73 SER A C 1
ATOM 553 O O . SER A 1 73 ? -19.599 -17.300 7.648 1.00 39.38 73 SER A O 1
ATOM 555 N N . PHE A 1 74 ? -17.472 -17.841 7.259 1.00 42.53 74 PHE A N 1
ATOM 556 C CA . PHE A 1 74 ? -17.405 -18.922 8.246 1.00 42.53 74 PHE A CA 1
ATOM 557 C C . PHE A 1 74 ? -16.188 -18.842 9.182 1.00 42.53 74 PHE A C 1
ATOM 559 O O . PHE A 1 74 ? -16.061 -19.690 10.061 1.00 42.53 74 PHE A O 1
ATOM 566 N N . ALA A 1 75 ? -15.331 -17.822 9.055 1.00 51.16 75 ALA A N 1
ATOM 567 C CA . ALA A 1 75 ? -14.260 -17.543 10.010 1.00 51.16 75 ALA A CA 1
ATOM 568 C C . ALA A 1 75 ? -14.160 -16.033 10.276 1.00 51.16 75 ALA A C 1
ATOM 570 O O . ALA A 1 75 ? -14.198 -15.247 9.329 1.00 51.16 75 ALA A O 1
ATOM 571 N N . ASP A 1 76 ? -14.023 -15.644 11.548 1.00 65.81 76 ASP A N 1
ATOM 572 C CA . ASP A 1 76 ? -13.749 -14.269 11.981 1.00 65.81 76 ASP A CA 1
ATOM 573 C C . ASP A 1 76 ? -12.363 -13.841 11.478 1.00 65.81 76 ASP A C 1
ATOM 575 O O . ASP A 1 76 ? -11.348 -14.007 12.156 1.00 65.81 76 ASP A O 1
ATOM 579 N N . VAL A 1 77 ? -12.308 -13.366 10.233 1.00 78.12 77 VAL A N 1
ATOM 580 C CA . VAL A 1 77 ? -11.110 -12.788 9.627 1.00 78.12 77 VAL A CA 1
ATOM 581 C C . VAL A 1 77 ? -11.308 -11.282 9.559 1.00 78.12 77 VAL A C 1
ATOM 583 O O . VAL A 1 77 ? -12.185 -10.798 8.843 1.00 78.12 77 VAL A O 1
ATOM 586 N N . LEU A 1 78 ? -10.495 -10.542 10.313 1.00 90.00 78 LEU A N 1
ATOM 587 C CA . LEU A 1 78 ? -10.413 -9.089 10.197 1.00 90.00 78 LEU A CA 1
ATOM 588 C C . LEU A 1 78 ? -9.299 -8.750 9.208 1.00 90.00 78 LEU A C 1
ATOM 590 O O . LEU A 1 78 ? -8.148 -9.127 9.424 1.00 90.00 78 LEU A O 1
ATOM 594 N N . CYS A 1 79 ? -9.642 -8.036 8.142 1.00 93.19 79 CYS A N 1
ATOM 595 C CA . CYS A 1 79 ? -8.732 -7.643 7.078 1.00 93.19 79 CYS A CA 1
ATOM 596 C C . CYS A 1 79 ? -8.727 -6.120 6.932 1.00 93.19 79 CYS A C 1
ATOM 598 O O . CYS A 1 79 ? -9.765 -5.523 6.644 1.00 93.19 79 CYS A O 1
ATOM 600 N N . LEU A 1 80 ? -7.552 -5.512 7.092 1.00 96.00 80 LEU A N 1
ATOM 601 C CA . LEU A 1 80 ? -7.272 -4.113 6.785 1.00 96.00 80 LEU A CA 1
ATOM 602 C C . LEU A 1 80 ? -6.498 -4.056 5.469 1.00 96.00 80 LEU A C 1
ATOM 604 O O . LEU A 1 80 ? -5.480 -4.729 5.308 1.00 96.00 80 LEU A O 1
ATOM 608 N N . LEU A 1 81 ? -6.993 -3.257 4.533 1.00 96.69 81 LEU A N 1
ATOM 609 C CA . LEU A 1 81 ? -6.447 -3.148 3.190 1.00 96.69 81 LEU A CA 1
ATOM 610 C C . LEU A 1 81 ? -6.252 -1.684 2.813 1.00 96.69 81 LEU A C 1
ATOM 612 O O . LEU A 1 81 ? -7.106 -0.857 3.121 1.00 96.69 81 LEU A O 1
ATOM 616 N N . TYR A 1 82 ? -5.163 -1.383 2.109 1.00 98.06 82 TYR A N 1
ATOM 617 C CA . TYR A 1 82 ? -4.943 -0.086 1.473 1.00 98.06 82 TYR A CA 1
AT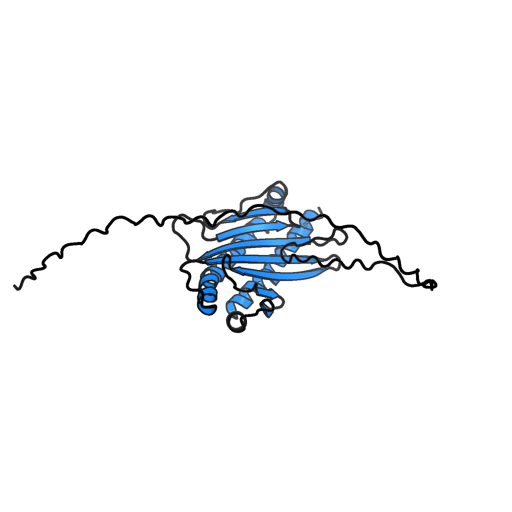OM 618 C C . TYR A 1 82 ? -4.602 -0.273 -0.000 1.00 98.06 82 TYR A C 1
ATOM 620 O O . TYR A 1 82 ? -3.596 -0.901 -0.331 1.00 98.06 82 TYR A O 1
ATOM 628 N N . ASP A 1 83 ? -5.427 0.301 -0.870 1.00 97.56 83 ASP A N 1
ATOM 629 C CA . ASP A 1 83 ? -5.188 0.389 -2.305 1.00 97.56 83 ASP A CA 1
ATOM 630 C C . ASP A 1 83 ? -4.484 1.712 -2.627 1.00 97.56 83 ASP A C 1
ATOM 632 O O . ASP A 1 83 ? -5.006 2.794 -2.364 1.00 97.56 83 ASP A O 1
ATOM 636 N N . PHE A 1 84 ? -3.302 1.621 -3.224 1.00 97.12 84 PHE A N 1
ATOM 637 C CA . PHE A 1 84 ? -2.461 2.723 -3.668 1.00 97.12 84 PHE A CA 1
ATOM 638 C C . PHE A 1 84 ? -2.548 2.849 -5.185 1.00 97.12 84 PHE A C 1
ATOM 640 O O . PHE A 1 84 ? -2.360 1.884 -5.916 1.00 97.12 84 PHE A O 1
ATOM 647 N N . SER A 1 85 ? -2.752 4.064 -5.673 1.00 95.75 85 SER A N 1
ATOM 648 C CA . SER A 1 85 ? -2.683 4.419 -7.089 1.00 95.75 85 SER A CA 1
ATOM 649 C C . SER A 1 85 ? -1.630 5.501 -7.277 1.00 95.75 85 SER A C 1
ATOM 651 O O . SER A 1 85 ? -1.917 6.659 -6.992 1.00 95.75 85 SER A O 1
ATOM 653 N N . ILE A 1 86 ? -0.438 5.156 -7.765 1.00 95.19 86 ILE A N 1
ATOM 654 C CA . ILE A 1 86 ? 0.709 6.068 -7.893 1.00 95.19 86 ILE A CA 1
ATOM 655 C C . ILE A 1 86 ? 1.004 6.323 -9.370 1.00 95.19 86 ILE A C 1
ATOM 657 O O . ILE A 1 86 ? 1.205 5.395 -10.148 1.00 95.19 86 ILE A O 1
ATOM 661 N N . ILE A 1 87 ? 1.028 7.593 -9.767 1.00 92.62 87 ILE A N 1
ATOM 662 C CA . ILE A 1 87 ? 1.261 8.053 -11.136 1.00 92.62 87 ILE A CA 1
ATOM 663 C C . ILE A 1 87 ? 2.654 8.670 -11.228 1.00 92.62 87 ILE A C 1
ATOM 665 O O . ILE A 1 87 ? 2.954 9.645 -10.533 1.00 92.62 87 ILE A O 1
ATOM 669 N N . SER A 1 88 ? 3.455 8.169 -12.169 1.00 90.81 88 SER A N 1
ATOM 670 C CA . SER A 1 88 ? 4.821 8.642 -12.391 1.00 90.81 88 SER A CA 1
ATOM 671 C C . SER A 1 88 ? 5.091 8.923 -13.871 1.00 90.81 88 SER A C 1
ATOM 673 O O . SER A 1 88 ? 4.764 8.079 -14.705 1.00 90.81 88 SER A O 1
ATOM 675 N N . PRO A 1 89 ? 5.686 10.080 -14.221 1.00 90.56 89 PRO A N 1
ATOM 676 C CA . PRO A 1 89 ? 6.020 11.193 -13.332 1.00 90.56 89 PRO A CA 1
ATOM 677 C C . PRO A 1 89 ? 4.773 11.974 -12.876 1.00 90.56 89 PRO A C 1
ATOM 679 O O . PRO A 1 89 ? 3.745 12.009 -13.557 1.00 90.56 89 PRO A O 1
ATOM 682 N N . ALA A 1 90 ? 4.889 12.640 -11.723 1.00 88.00 90 ALA A N 1
ATOM 683 C CA . ALA A 1 90 ? 3.846 13.512 -11.194 1.00 88.00 90 ALA A CA 1
ATOM 684 C C . ALA A 1 90 ? 3.544 14.661 -12.169 1.00 88.00 90 ALA A C 1
ATOM 686 O O . ALA A 1 90 ? 4.455 15.302 -12.699 1.00 88.00 90 ALA A O 1
ATOM 687 N N . ARG A 1 91 ? 2.257 14.949 -12.381 1.00 87.62 91 ARG A N 1
ATOM 688 C CA . ARG A 1 91 ? 1.810 16.023 -13.277 1.00 87.62 91 ARG A CA 1
ATOM 689 C C . ARG A 1 91 ? 1.407 17.259 -12.470 1.00 87.62 91 ARG A C 1
ATOM 691 O O . ARG A 1 91 ? 0.678 17.117 -11.486 1.00 87.62 91 ARG A O 1
ATOM 698 N N . PRO A 1 92 ? 1.826 18.473 -12.873 1.00 86.62 92 PRO A N 1
ATOM 699 C CA . PRO A 1 92 ? 1.415 19.696 -12.193 1.00 86.62 92 PRO A CA 1
ATOM 700 C C . PRO 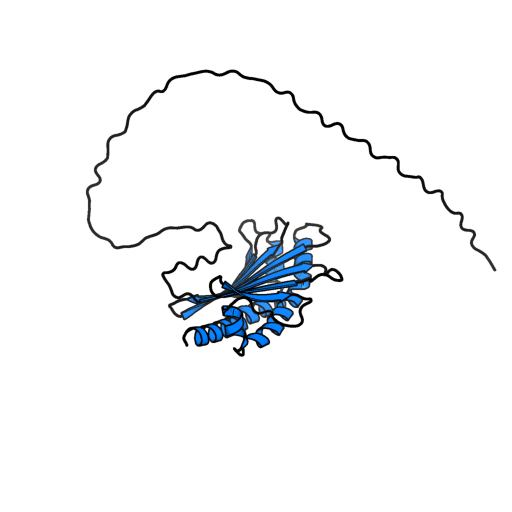A 1 92 ? -0.111 19.814 -12.111 1.00 86.62 92 PRO A C 1
ATOM 702 O O . PRO A 1 92 ? -0.811 19.602 -13.099 1.00 86.62 92 PRO A O 1
ATOM 705 N N . GLY A 1 93 ? -0.628 20.155 -10.930 1.00 86.62 93 GLY A N 1
ATOM 706 C CA . GLY A 1 93 ? -2.062 20.366 -10.710 1.00 86.62 93 GLY A CA 1
ATOM 707 C C . GLY A 1 93 ? -2.921 19.096 -10.654 1.00 86.62 93 GLY A C 1
ATOM 708 O O . GLY A 1 93 ? -4.133 19.210 -10.485 1.00 86.62 93 GLY A O 1
ATOM 709 N N . GLN A 1 94 ? -2.336 17.897 -10.743 1.00 88.69 94 GLN A N 1
ATOM 710 C CA . GLN A 1 94 ? -3.051 16.622 -10.597 1.00 88.69 94 GLN A CA 1
ATOM 711 C C . GLN A 1 94 ? -2.509 15.827 -9.403 1.00 88.69 94 GLN A C 1
ATOM 713 O O . GLN A 1 94 ? -1.321 15.945 -9.093 1.00 88.69 94 GLN A O 1
ATOM 718 N N . PRO A 1 95 ? -3.351 15.051 -8.694 1.00 92.38 95 PRO A N 1
ATOM 719 C CA . PRO A 1 95 ? -2.857 14.185 -7.640 1.00 92.38 95 PRO A CA 1
ATOM 720 C C . PRO A 1 95 ? -1.980 13.101 -8.265 1.00 92.38 95 PRO A C 1
ATOM 722 O O . PRO A 1 95 ? -2.394 12.439 -9.218 1.00 92.38 95 PRO A O 1
ATOM 725 N N . TRP A 1 96 ? -0.765 12.941 -7.750 1.00 93.88 96 TRP A N 1
ATOM 726 C CA . TRP A 1 96 ? 0.176 11.931 -8.235 1.00 93.88 96 TRP A CA 1
ATOM 727 C C . TRP A 1 96 ? 0.082 10.625 -7.446 1.00 93.88 96 TRP A C 1
ATOM 729 O O . TRP A 1 96 ? 0.578 9.610 -7.917 1.00 93.88 96 TRP A O 1
ATOM 739 N N . TYR A 1 97 ? -0.610 10.624 -6.304 1.00 95.38 97 TYR A N 1
ATOM 740 C CA . TYR A 1 97 ? -1.096 9.401 -5.680 1.00 95.38 97 TYR A CA 1
ATOM 741 C C . TYR A 1 97 ? -2.527 9.546 -5.164 1.00 95.38 97 TYR A C 1
ATOM 743 O O . TYR A 1 97 ? -2.985 10.654 -4.858 1.00 95.38 97 TYR A O 1
ATOM 751 N N . LYS A 1 98 ? -3.206 8.406 -5.040 1.00 96.38 98 LYS A N 1
ATOM 752 C CA . LYS A 1 98 ? -4.461 8.224 -4.301 1.00 96.38 98 LYS A CA 1
ATOM 753 C C . LYS A 1 98 ? -4.357 6.964 -3.453 1.00 96.38 98 LYS A C 1
ATOM 755 O O . LYS A 1 98 ? -3.726 6.003 -3.887 1.00 96.38 98 LYS A O 1
ATOM 760 N N . ILE A 1 99 ? -4.975 6.986 -2.284 1.00 97.31 99 ILE A N 1
ATOM 761 C CA . ILE A 1 99 ? -5.003 5.883 -1.332 1.00 97.31 99 ILE A CA 1
ATOM 762 C C . ILE A 1 99 ? -6.440 5.687 -0.865 1.00 97.31 99 ILE A C 1
ATOM 764 O O . ILE A 1 99 ? -7.108 6.651 -0.481 1.00 97.31 99 ILE A O 1
ATOM 768 N N . GLU A 1 100 ? -6.900 4.443 -0.880 1.00 97.56 100 GLU A N 1
ATOM 769 C CA . GLU A 1 100 ? -8.187 4.040 -0.327 1.00 97.56 100 GLU A CA 1
ATOM 770 C C . GLU A 1 100 ? -7.986 2.933 0.710 1.00 97.56 100 GLU A C 1
ATOM 772 O O . GLU A 1 100 ? -7.410 1.894 0.400 1.00 97.56 100 GLU A O 1
ATOM 777 N N . GLY A 1 101 ? -8.452 3.159 1.940 1.00 97.19 101 GLY A N 1
ATOM 778 C CA . GLY A 1 101 ? -8.387 2.179 3.022 1.00 97.19 101 GLY A CA 1
ATOM 779 C C . GLY A 1 101 ? -9.728 1.484 3.243 1.00 97.19 101 GLY A C 1
ATOM 780 O O . GLY A 1 101 ? -10.777 2.136 3.285 1.00 97.19 101 GLY A O 1
ATOM 781 N N . GLN A 1 102 ? -9.691 0.166 3.423 1.00 96.19 102 GLN A N 1
ATOM 782 C CA . GLN A 1 102 ? -10.855 -0.700 3.594 1.00 96.19 102 GLN A CA 1
ATOM 783 C C . GLN A 1 102 ? -10.684 -1.628 4.801 1.00 96.19 102 GLN A C 1
ATOM 785 O O . GLN A 1 102 ? -9.593 -2.132 5.055 1.00 96.19 102 GLN A O 1
ATOM 790 N N . ILE A 1 103 ? -11.781 -1.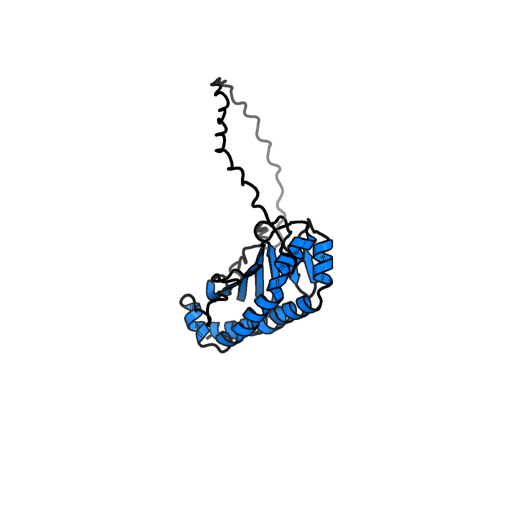903 5.510 1.00 93.56 103 ILE A N 1
ATOM 791 C CA . ILE A 1 103 ? -11.855 -2.953 6.534 1.00 93.56 103 ILE A CA 1
ATOM 792 C C . ILE A 1 103 ? -12.947 -3.938 6.135 1.00 93.56 103 ILE A C 1
ATOM 794 O O . ILE A 1 103 ? -14.106 -3.553 5.963 1.00 93.56 103 ILE A O 1
ATOM 798 N N . ASN A 1 104 ? -12.581 -5.209 5.965 1.00 89.94 104 ASN A N 1
ATOM 799 C CA . ASN A 1 104 ? -13.479 -6.275 5.502 1.00 89.94 104 ASN A CA 1
ATOM 800 C C . ASN A 1 104 ? -14.266 -5.886 4.231 1.00 89.94 104 ASN A C 1
ATOM 802 O O . ASN A 1 104 ? -15.458 -6.166 4.113 1.00 89.94 104 ASN A O 1
ATOM 806 N N . GLY A 1 105 ? -13.606 -5.182 3.303 1.00 88.25 105 GLY A N 1
ATOM 807 C CA . GLY A 1 105 ? -14.194 -4.692 2.050 1.00 88.25 105 GLY A CA 1
ATOM 808 C C . GLY A 1 105 ? -15.023 -3.406 2.162 1.00 88.25 105 GLY A C 1
ATOM 809 O O . GLY A 1 105 ? -15.538 -2.933 1.153 1.00 88.25 105 GLY A O 1
ATOM 810 N N . ASN A 1 106 ? -15.157 -2.815 3.354 1.00 92.44 106 ASN A N 1
ATOM 811 C CA . ASN A 1 106 ? -15.834 -1.531 3.536 1.00 92.44 106 ASN A CA 1
ATOM 812 C C . ASN A 1 106 ? -14.817 -0.390 3.576 1.00 92.44 106 ASN A C 1
ATOM 814 O O . ASN A 1 106 ? -14.002 -0.313 4.498 1.00 92.44 106 ASN A O 1
ATOM 818 N N . THR A 1 107 ? -14.895 0.521 2.610 1.00 96.25 107 THR A N 1
ATOM 819 C CA . THR A 1 107 ? -14.057 1.723 2.566 1.00 96.25 107 THR A CA 1
ATOM 820 C C . THR A 1 107 ? -14.327 2.623 3.771 1.00 96.25 107 THR A C 1
ATOM 822 O O . THR A 1 107 ? -15.475 2.983 4.043 1.00 96.25 107 THR A O 1
ATOM 825 N N . PHE A 1 108 ? -13.266 3.014 4.478 1.00 96.19 108 PHE A N 1
ATOM 826 C CA . PHE A 1 108 ? -13.350 3.874 5.664 1.00 96.19 108 PHE A CA 1
ATOM 827 C C . PHE A 1 108 ? -12.537 5.166 5.528 1.00 96.19 108 PHE A C 1
ATOM 829 O O . PHE A 1 108 ? -12.855 6.159 6.185 1.00 96.19 108 PHE A O 1
ATOM 836 N N . VAL A 1 109 ? -11.526 5.193 4.655 1.00 96.69 109 VAL A N 1
ATOM 837 C CA . VAL A 1 109 ? -10.672 6.367 4.449 1.00 96.69 109 VAL A CA 1
ATOM 838 C C . VAL A 1 109 ? -10.288 6.534 2.988 1.00 96.69 109 VAL A C 1
ATOM 840 O O . VAL A 1 109 ? -10.061 5.564 2.268 1.00 96.69 109 VAL A O 1
ATOM 843 N N . TYR A 1 110 ? -10.186 7.790 2.571 1.00 95.62 110 TYR A N 1
ATOM 844 C CA . TYR A 1 110 ? -9.618 8.188 1.293 1.00 95.62 110 TYR A CA 1
ATOM 845 C C . TYR A 1 110 ? -8.602 9.314 1.499 1.00 95.62 110 TYR A C 1
ATOM 847 O O . TYR A 1 110 ? -8.842 10.254 2.264 1.00 95.62 110 TYR A O 1
ATOM 855 N N . TYR A 1 111 ? -7.488 9.257 0.773 1.00 94.56 111 TYR A N 1
ATOM 856 C CA . TYR A 1 111 ? -6.466 10.297 0.780 1.00 94.56 111 TYR A CA 1
ATOM 857 C C . TYR A 1 111 ? -5.797 10.443 -0.589 1.00 94.56 111 TYR A C 1
ATOM 859 O O . TYR A 1 111 ? -5.667 9.481 -1.338 1.00 94.56 111 TYR A O 1
ATOM 867 N N . ASP A 1 112 ? -5.374 11.653 -0.945 1.00 94.56 112 ASP A N 1
ATOM 868 C CA . ASP A 1 112 ? -4.642 11.913 -2.184 1.00 94.56 112 ASP A CA 1
ATOM 869 C C . ASP A 1 112 ? -3.586 12.993 -1.975 1.00 94.56 112 ASP A C 1
ATOM 871 O O . ASP A 1 112 ? -3.635 13.748 -1.007 1.00 94.56 112 ASP A O 1
ATOM 875 N N . SER A 1 113 ? -2.659 13.102 -2.924 1.00 92.81 113 SER A N 1
ATOM 876 C CA . SER A 1 113 ? -1.508 14.000 -2.801 1.00 92.81 113 SER A CA 1
ATOM 877 C C . SER A 1 113 ? -1.838 15.499 -2.819 1.00 92.81 113 SER A C 1
ATOM 879 O O . SER A 1 113 ? -0.923 16.320 -2.788 1.00 92.81 113 SER A O 1
ATOM 881 N N . GLN A 1 114 ? -3.106 15.877 -3.001 1.00 90.69 114 GLN A N 1
ATOM 882 C CA . GLN A 1 114 ? -3.565 17.270 -2.940 1.00 90.69 114 GLN A CA 1
ATOM 883 C C . GLN A 1 114 ? -4.300 17.572 -1.637 1.00 90.69 114 GLN A C 1
ATOM 885 O O . GLN A 1 114 ? -4.426 18.732 -1.236 1.00 90.69 114 GLN A O 1
ATOM 890 N N . SER A 1 115 ? -4.808 16.532 -0.990 1.00 86.06 115 SER A N 1
ATOM 891 C CA . SER A 1 115 ? -5.479 16.617 0.289 1.00 86.06 115 SER A CA 1
ATOM 892 C C . SER A 1 115 ? -4.434 16.838 1.379 1.00 86.06 115 SER A C 1
ATOM 894 O O . SER A 1 115 ? -3.329 16.323 1.307 1.00 86.06 115 SER A O 1
ATOM 896 N N . LYS A 1 116 ? -4.769 17.631 2.400 1.00 83.38 116 LYS A N 1
ATOM 897 C CA . LYS A 1 116 ? -3.899 17.824 3.575 1.00 83.38 116 LYS A CA 1
ATOM 898 C C . LYS A 1 116 ? -4.267 16.910 4.738 1.00 83.38 116 LYS A C 1
ATOM 900 O O . LYS A 1 116 ? -3.539 16.859 5.722 1.00 83.38 116 LYS A O 1
ATOM 905 N N . GLU A 1 117 ? -5.401 16.231 4.644 1.00 89.88 117 GLU A N 1
ATOM 906 C CA . GLU A 1 117 ? -6.027 15.484 5.730 1.00 89.88 117 GLU A CA 1
ATOM 907 C C . GLU A 1 117 ? -6.676 14.219 5.167 1.00 89.88 117 GLU A C 1
ATOM 909 O O . GLU A 1 117 ? -7.110 14.199 4.007 1.00 89.88 117 GLU A O 1
ATOM 914 N N . LEU A 1 118 ? -6.759 13.184 6.001 1.00 93.81 118 LEU A N 1
ATOM 915 C CA . LEU A 1 118 ? -7.489 11.957 5.702 1.00 93.81 118 LEU A CA 1
ATOM 916 C C . LEU A 1 118 ? -8.991 12.252 5.634 1.00 93.81 118 LEU A C 1
ATOM 918 O O . LEU A 1 118 ? -9.551 12.903 6.519 1.00 93.81 118 LEU A O 1
ATOM 922 N N . LYS A 1 119 ? -9.670 11.757 4.597 1.00 95.62 119 LYS A N 1
ATOM 923 C CA . LYS A 1 119 ? -11.116 11.946 4.434 1.00 95.62 119 LYS A CA 1
ATOM 924 C C . LYS A 1 119 ? -11.848 10.700 4.941 1.00 95.62 119 LYS A C 1
ATOM 926 O O . LYS A 1 119 ? -11.683 9.641 4.332 1.00 95.62 119 LYS A O 1
ATOM 931 N N . PRO A 1 120 ? -12.656 10.793 6.013 1.00 96.19 120 PRO A N 1
ATOM 932 C CA . PRO A 1 120 ? -13.476 9.676 6.466 1.00 96.19 120 PRO A CA 1
ATOM 933 C C . PRO A 1 120 ? -14.565 9.353 5.446 1.00 96.19 120 PRO A C 1
ATOM 935 O O . PRO A 1 120 ? -15.190 10.246 4.869 1.00 96.19 120 PRO A O 1
ATOM 938 N N . VAL A 1 121 ? -14.799 8.060 5.244 1.00 96.44 121 VAL A N 1
ATOM 939 C CA . VAL A 1 121 ? -15.801 7.533 4.319 1.00 96.44 121 VAL A CA 1
ATOM 940 C C . VAL A 1 121 ? -16.851 6.747 5.096 1.00 96.44 121 VAL A C 1
ATOM 942 O O . VAL A 1 121 ? -16.546 5.827 5.855 1.00 96.44 121 VAL A O 1
ATOM 945 N N . GLY A 1 122 ? -18.117 7.118 4.895 1.00 94.19 122 GLY A N 1
ATOM 946 C CA . GLY A 1 122 ? -19.257 6.429 5.492 1.00 94.19 122 GLY A CA 1
ATOM 947 C C . GLY A 1 122 ? -19.294 6.487 7.023 1.00 94.19 122 GLY A C 1
ATOM 948 O O . GLY A 1 122 ? -18.619 7.288 7.666 1.00 94.19 122 GLY A O 1
ATOM 949 N N . ARG A 1 123 ? -20.133 5.630 7.618 1.00 92.38 123 ARG A N 1
ATOM 950 C CA . ARG A 1 123 ? -20.270 5.542 9.083 1.00 92.38 123 ARG A CA 1
ATOM 951 C C . ARG A 1 123 ? -19.009 4.986 9.738 1.00 92.38 123 ARG A C 1
ATOM 953 O O . ARG A 1 123 ? -18.590 5.516 10.758 1.00 92.38 123 ARG A O 1
ATOM 960 N N . LEU A 1 124 ? -18.396 3.982 9.111 1.00 92.25 124 LEU A N 1
ATOM 961 C CA . LEU A 1 124 ? -17.185 3.338 9.609 1.00 92.25 124 LEU A CA 1
ATOM 962 C C . LEU A 1 124 ? -16.024 4.334 9.718 1.00 92.25 124 LEU A C 1
ATOM 964 O O . LEU A 1 124 ? -15.419 4.448 10.775 1.00 92.25 124 LEU A O 1
ATOM 968 N N . GLY A 1 125 ? -15.761 5.125 8.672 1.00 94.25 125 GLY A N 1
ATOM 969 C CA . GLY A 1 125 ? -14.715 6.149 8.717 1.00 94.25 125 GLY A CA 1
ATOM 970 C C . GLY A 1 125 ? -14.932 7.195 9.810 1.00 94.25 125 GLY A C 1
ATOM 971 O O . GLY A 1 125 ? -13.974 7.628 10.440 1.00 94.25 125 GLY A O 1
ATOM 972 N N . LEU A 1 126 ? -16.186 7.581 10.073 1.00 94.44 126 LEU A N 1
ATOM 973 C CA . LEU A 1 126 ? -16.511 8.523 11.149 1.00 94.44 126 LEU A CA 1
ATOM 974 C C . LEU A 1 126 ? -16.274 7.934 12.543 1.00 94.44 126 LEU A C 1
ATOM 976 O O . LEU A 1 126 ? -15.820 8.666 13.411 1.00 94.44 126 LEU A O 1
ATOM 980 N N . GLN A 1 127 ? -16.545 6.643 12.748 1.00 92.44 127 GLN A N 1
ATOM 981 C CA . GLN A 1 127 ? -16.259 5.959 14.016 1.00 92.44 127 GLN A CA 1
ATOM 982 C C . GLN A 1 127 ? -14.752 5.834 14.256 1.00 92.44 127 GLN A C 1
ATOM 984 O O . GLN A 1 127 ? -14.258 6.130 15.337 1.00 92.44 127 GLN A O 1
ATOM 989 N N . LEU A 1 128 ? -14.005 5.450 13.220 1.00 92.88 128 LEU A N 1
ATOM 990 C CA . LEU A 1 128 ? -12.566 5.215 13.330 1.00 92.88 128 LEU A CA 1
ATOM 991 C C . LEU A 1 128 ? -11.745 6.505 13.442 1.00 92.88 128 LEU A C 1
ATOM 993 O O . LEU A 1 128 ? -10.601 6.447 13.888 1.00 92.88 128 LEU A O 1
ATOM 997 N N . LYS A 1 129 ? -12.309 7.659 13.057 1.00 93.31 129 LYS A N 1
ATOM 998 C CA . LYS A 1 129 ? -11.634 8.964 13.110 1.00 93.31 129 LYS A CA 1
ATOM 999 C C . LYS A 1 129 ? -11.152 9.332 14.515 1.00 93.31 129 LYS A C 1
ATOM 1001 O O . LYS A 1 129 ? -10.119 9.982 14.653 1.00 93.31 129 LYS A O 1
ATOM 1006 N N . ASP A 1 130 ? -11.886 8.910 15.539 1.00 89.50 130 ASP A N 1
ATOM 1007 C CA . ASP A 1 130 ? -11.568 9.227 16.933 1.00 89.50 130 ASP A CA 1
ATOM 1008 C C . ASP A 1 130 ? -10.527 8.264 17.538 1.00 89.50 130 ASP A C 1
ATOM 1010 O O . ASP A 1 130 ? -10.045 8.480 18.651 1.00 89.50 130 ASP A O 1
ATOM 1014 N N . ILE A 1 131 ? -10.125 7.218 16.803 1.00 91.88 131 ILE A N 1
ATOM 1015 C CA . ILE A 1 131 ? -9.110 6.265 17.254 1.00 91.88 131 ILE A CA 1
ATOM 1016 C C . ILE A 1 131 ? -7.709 6.817 16.959 1.00 91.88 131 ILE A C 1
ATOM 1018 O O . ILE A 1 131 ? -7.439 7.263 15.842 1.00 91.88 131 ILE A O 1
ATOM 1022 N N . PRO A 1 132 ? -6.741 6.694 17.888 1.00 89.81 132 PRO A N 1
ATOM 1023 C CA . PRO A 1 132 ? -5.388 7.217 17.704 1.00 89.81 132 PRO A CA 1
ATOM 1024 C C . PRO A 1 132 ? -4.615 6.731 16.465 1.00 89.81 132 PRO A C 1
ATOM 1026 O O . PRO A 1 132 ? -3.598 7.338 16.130 1.00 89.81 132 PRO A O 1
ATOM 1029 N N . PHE A 1 133 ? -4.993 5.619 15.819 1.00 92.19 133 PHE A N 1
ATOM 1030 C CA . PHE A 1 133 ? -4.340 5.181 14.575 1.00 92.19 133 PHE A CA 1
ATOM 1031 C C . PHE A 1 133 ? -4.695 6.082 13.384 1.00 92.19 133 PHE A C 1
ATOM 1033 O O . PHE A 1 133 ? -3.901 6.160 12.447 1.00 92.19 133 PHE A O 1
ATOM 1040 N N . TRP A 1 134 ? -5.849 6.765 13.440 1.00 93.75 134 TRP A N 1
ATOM 1041 C CA . TRP A 1 134 ? -6.395 7.546 12.337 1.00 93.75 134 TRP A CA 1
ATOM 1042 C C . TRP A 1 134 ? -5.362 8.528 11.795 1.00 93.75 134 TRP A C 1
ATOM 1044 O O . TRP A 1 134 ? -4.922 8.361 10.669 1.00 93.75 134 TRP A O 1
ATOM 1054 N N . GLU A 1 135 ? -4.879 9.465 12.610 1.00 91.69 135 GLU A N 1
ATOM 1055 C CA . GLU A 1 135 ? -3.876 10.441 12.160 1.00 91.69 135 GLU A CA 1
ATOM 1056 C C . GLU A 1 135 ? -2.476 9.829 11.987 1.00 91.69 135 GLU A C 1
ATOM 1058 O O . GLU A 1 135 ? -1.726 10.242 11.104 1.00 91.69 135 GLU A O 1
ATOM 1063 N N . ARG A 1 136 ? -2.117 8.810 12.783 1.00 91.50 136 ARG A N 1
ATOM 1064 C CA . ARG A 1 136 ? -0.778 8.190 12.734 1.00 91.50 136 ARG A CA 1
ATOM 1065 C C . ARG A 1 136 ? -0.495 7.455 11.427 1.00 91.50 136 ARG A C 1
ATOM 1067 O O . ARG A 1 136 ? 0.652 7.431 11.001 1.00 91.50 136 ARG A O 1
ATOM 1074 N N . GLN A 1 137 ? -1.508 6.876 10.784 1.00 94.06 137 GLN A N 1
ATOM 1075 C CA . GLN A 1 137 ? -1.301 6.144 9.530 1.00 94.06 137 GLN A CA 1
ATOM 1076 C C . GLN A 1 137 ? -0.862 7.061 8.378 1.00 94.06 137 GLN A C 1
ATOM 1078 O O . GLN A 1 137 ? -0.241 6.600 7.426 1.00 94.06 137 GLN A O 1
ATOM 1083 N N . LYS A 1 138 ? -1.196 8.359 8.449 1.00 93.81 138 LYS A N 1
ATOM 1084 C CA . LYS A 1 138 ? -1.022 9.298 7.339 1.00 93.81 138 LYS A CA 1
ATOM 1085 C C . LYS A 1 138 ? 0.436 9.399 6.891 1.00 93.81 138 LYS A C 1
ATOM 1087 O O . LYS A 1 138 ? 0.697 9.282 5.700 1.00 93.81 138 LYS A O 1
ATOM 1092 N N . GLU A 1 139 ? 1.357 9.590 7.832 1.00 94.56 139 GLU A N 1
ATOM 1093 C CA . GLU A 1 139 ? 2.793 9.722 7.547 1.00 94.56 139 GLU A CA 1
ATOM 1094 C C . GLU A 1 139 ? 3.332 8.457 6.867 1.00 94.56 139 GLU A C 1
ATOM 1096 O O . GLU A 1 139 ? 3.883 8.528 5.775 1.00 94.56 139 GLU A O 1
ATOM 1101 N N . THR A 1 140 ? 3.041 7.279 7.422 1.00 96.50 140 THR A N 1
ATOM 1102 C CA . THR A 1 140 ? 3.455 5.992 6.843 1.00 96.50 140 THR A CA 1
ATOM 1103 C C . THR A 1 140 ? 2.904 5.768 5.429 1.00 96.50 140 THR A C 1
ATOM 1105 O O . THR A 1 140 ? 3.601 5.245 4.555 1.00 96.50 140 THR A O 1
ATOM 1108 N N . LEU A 1 141 ? 1.647 6.149 5.182 1.00 96.31 141 LEU A N 1
ATOM 1109 C CA . LEU A 1 141 ? 1.020 6.046 3.863 1.00 96.31 141 LEU A CA 1
ATOM 1110 C C . LEU A 1 141 ? 1.656 7.015 2.850 1.00 96.31 141 LEU A C 1
ATOM 1112 O O . LEU A 1 141 ? 1.851 6.650 1.689 1.00 96.31 141 LEU A O 1
ATOM 1116 N N . GLU A 1 142 ? 2.007 8.230 3.277 1.00 95.38 142 GLU A N 1
ATOM 1117 C CA . GLU A 1 142 ? 2.727 9.212 2.457 1.00 95.38 142 GLU A CA 1
ATOM 1118 C C . GLU A 1 142 ? 4.144 8.753 2.122 1.00 95.38 142 GLU A C 1
ATOM 1120 O O . GLU A 1 142 ? 4.544 8.805 0.956 1.00 95.38 142 GLU A O 1
ATOM 1125 N N . ASP A 1 143 ? 4.875 8.257 3.116 1.00 96.31 143 ASP A N 1
ATOM 1126 C CA . ASP A 1 143 ? 6.216 7.706 2.945 1.00 96.31 143 ASP A CA 1
ATOM 1127 C C . ASP A 1 143 ? 6.193 6.521 1.985 1.00 96.31 143 ASP A C 1
ATOM 1129 O O . ASP A 1 143 ? 6.999 6.463 1.059 1.00 96.31 143 ASP A O 1
ATOM 1133 N N . SER A 1 144 ? 5.191 5.644 2.097 1.00 97.06 144 SER A N 1
ATOM 1134 C CA . SER A 1 144 ? 5.011 4.532 1.157 1.00 97.06 144 SER A CA 1
ATOM 1135 C C . SER A 1 144 ? 4.823 5.019 -0.281 1.00 97.06 144 SER A C 1
ATOM 1137 O O . SER A 1 144 ? 5.430 4.480 -1.205 1.00 97.06 144 SER A O 1
ATOM 1139 N N . CYS A 1 145 ? 4.031 6.073 -0.494 1.00 96.19 145 CYS A N 1
ATOM 1140 C CA . CYS A 1 145 ? 3.896 6.685 -1.815 1.00 96.19 145 CYS A CA 1
ATOM 1141 C C . CYS A 1 145 ? 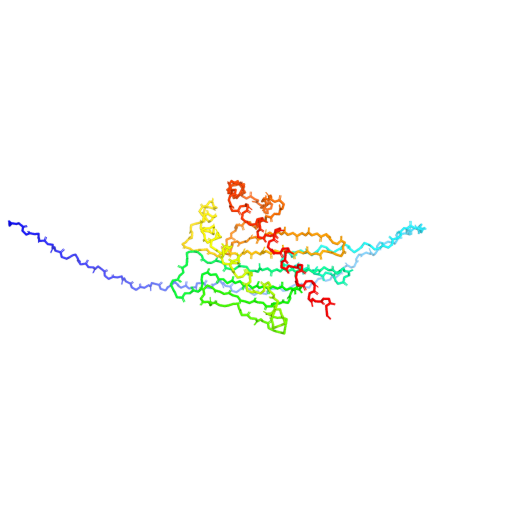5.204 7.308 -2.316 1.00 96.19 145 CYS A C 1
ATOM 1143 O O . CYS A 1 145 ? 5.476 7.251 -3.515 1.00 96.19 145 CYS A O 1
ATOM 1145 N N . ASN A 1 146 ? 5.994 7.921 -1.432 1.00 95.44 146 ASN A N 1
ATOM 1146 C CA . ASN A 1 146 ? 7.273 8.534 -1.786 1.00 95.44 146 ASN A CA 1
ATOM 1147 C C . ASN A 1 146 ? 8.317 7.485 -2.182 1.00 95.44 146 ASN A C 1
ATOM 1149 O O . ASN A 1 146 ? 8.935 7.641 -3.236 1.00 95.44 146 ASN A O 1
ATOM 1153 N N . GLU A 1 147 ? 8.444 6.404 -1.414 1.00 95.88 147 GLU A N 1
ATOM 1154 C CA . GLU A 1 147 ? 9.339 5.278 -1.714 1.00 95.88 147 GLU A CA 1
ATOM 1155 C C . GLU A 1 147 ? 8.961 4.583 -3.029 1.00 95.88 147 GLU A C 1
ATOM 1157 O O . GLU A 1 147 ? 9.807 4.249 -3.859 1.00 95.88 147 GLU A O 1
ATOM 1162 N N . LEU A 1 148 ? 7.659 4.433 -3.289 1.00 95.38 148 LEU A N 1
ATOM 1163 C CA . LEU A 1 148 ? 7.158 3.801 -4.511 1.00 95.38 148 LEU A CA 1
ATOM 1164 C C . LEU A 1 148 ? 7.127 4.741 -5.726 1.00 95.38 148 LEU A C 1
ATOM 1166 O O . LEU A 1 148 ? 6.841 4.295 -6.836 1.00 95.38 148 LEU A O 1
ATOM 1170 N N . LYS A 1 149 ? 7.410 6.038 -5.566 1.00 93.38 149 LYS A N 1
ATOM 1171 C CA . LYS A 1 149 ? 7.206 7.050 -6.615 1.00 93.38 149 LYS A CA 1
ATOM 1172 C C . LYS A 1 149 ? 8.049 6.811 -7.864 1.00 93.38 149 LYS A C 1
ATOM 1174 O O . LYS A 1 149 ? 7.577 7.052 -8.974 1.00 93.38 149 LYS A O 1
ATOM 1179 N N . THR A 1 150 ? 9.300 6.386 -7.728 1.00 90.56 150 THR A N 1
ATOM 1180 C CA . THR A 1 150 ? 10.196 6.203 -8.888 1.00 90.56 150 THR A CA 1
ATOM 1181 C C . THR A 1 150 ? 10.075 4.810 -9.502 1.00 90.56 150 THR A C 1
ATOM 1183 O O . THR A 1 150 ? 10.261 4.650 -10.712 1.00 90.56 150 THR A O 1
ATOM 1186 N N . LYS A 1 151 ? 9.643 3.831 -8.700 1.00 90.56 151 LYS A N 1
ATOM 1187 C CA . LYS A 1 151 ? 9.533 2.413 -9.058 1.00 90.56 151 LYS A CA 1
ATOM 1188 C C . LYS A 1 151 ? 8.746 2.126 -10.336 1.00 90.56 151 LYS A C 1
ATOM 1190 O O . LYS A 1 151 ? 9.254 1.358 -11.149 1.00 90.56 151 LYS A O 1
ATOM 1195 N N . PRO A 1 152 ? 7.580 2.747 -10.614 1.00 88.12 152 PRO A N 1
ATOM 1196 C CA . PRO A 1 152 ? 6.876 2.489 -11.864 1.00 88.12 152 PRO A CA 1
ATOM 1197 C C . PRO A 1 152 ? 7.739 2.746 -13.106 1.00 88.12 152 PRO A C 1
ATOM 1199 O O . PRO A 1 152 ? 7.675 1.964 -14.049 1.00 88.12 152 PRO A O 1
ATOM 1202 N N . LEU A 1 153 ? 8.557 3.807 -13.126 1.00 87.25 153 LEU A N 1
ATOM 1203 C CA . LEU A 1 153 ? 9.420 4.114 -14.275 1.00 87.25 153 LEU A CA 1
ATOM 1204 C C . LEU A 1 153 ? 10.659 3.210 -14.325 1.00 87.25 153 LEU A C 1
ATOM 1206 O O . LEU A 1 153 ? 11.031 2.784 -15.414 1.00 87.25 153 LEU A O 1
ATOM 1210 N N . GLU A 1 154 ? 11.248 2.873 -13.173 1.00 87.69 154 GLU A N 1
ATOM 1211 C CA . GLU A 1 154 ? 12.364 1.914 -13.073 1.00 87.69 154 GLU A CA 1
ATOM 1212 C C . GLU A 1 154 ? 11.957 0.533 -13.615 1.00 87.69 154 GLU A C 1
ATOM 1214 O O . GLU A 1 154 ? 12.628 -0.020 -14.484 1.00 87.69 154 GLU A O 1
ATOM 1219 N N . ILE A 1 155 ? 10.790 0.023 -13.206 1.00 84.44 155 ILE A N 1
ATOM 1220 C CA . ILE A 1 155 ? 10.251 -1.260 -13.682 1.00 84.44 155 ILE A CA 1
ATOM 1221 C C . ILE A 1 155 ? 9.923 -1.220 -15.179 1.00 84.44 155 ILE A C 1
ATOM 1223 O O . ILE A 1 155 ? 10.177 -2.172 -15.918 1.00 84.44 155 ILE A O 1
ATOM 1227 N N . THR A 1 156 ? 9.360 -0.106 -15.647 1.00 81.44 156 THR A N 1
ATOM 1228 C CA . THR A 1 156 ? 9.028 0.094 -17.065 1.00 81.44 156 THR A CA 1
ATOM 1229 C C . THR A 1 156 ? 10.285 0.078 -17.941 1.00 81.44 156 THR A C 1
ATOM 1231 O O . THR A 1 156 ? 10.291 -0.549 -19.002 1.00 81.44 156 THR A O 1
ATOM 1234 N N . ALA A 1 157 ? 11.367 0.709 -17.473 1.00 81.06 157 ALA A N 1
ATOM 1235 C CA . ALA A 1 157 ? 12.658 0.702 -18.152 1.00 81.06 157 ALA A CA 1
ATOM 1236 C C . ALA A 1 157 ? 13.265 -0.709 -18.227 1.00 81.06 157 ALA A C 1
ATOM 1238 O O . ALA A 1 157 ? 13.778 -1.094 -19.279 1.00 81.06 157 ALA A O 1
ATOM 1239 N N . GLU A 1 158 ? 13.146 -1.495 -17.154 1.00 76.94 158 GLU A N 1
ATOM 1240 C CA . GLU A 1 158 ? 13.695 -2.854 -17.091 1.00 76.94 158 GLU A CA 1
ATOM 1241 C C . GLU A 1 158 ? 12.942 -3.839 -18.003 1.00 76.94 158 GLU A C 1
ATOM 1243 O O . GLU A 1 158 ? 13.539 -4.698 -18.652 1.00 76.94 158 GLU A O 1
ATOM 1248 N N . THR A 1 159 ? 11.626 -3.655 -18.135 1.00 70.94 159 THR A N 1
ATOM 1249 C CA . THR A 1 159 ? 10.732 -4.520 -18.928 1.00 70.94 159 THR A CA 1
ATOM 1250 C C . THR A 1 159 ? 10.656 -4.136 -20.415 1.00 70.94 159 THR A C 1
ATOM 1252 O O . THR A 1 159 ? 9.803 -4.631 -21.155 1.00 70.94 159 THR A O 1
ATOM 1255 N N . SER A 1 160 ? 11.566 -3.282 -20.906 1.00 62.81 160 SER A N 1
ATOM 1256 C CA . SER A 1 160 ? 11.679 -2.833 -22.312 1.00 62.81 160 SER A CA 1
ATOM 1257 C C . SER A 1 160 ? 10.454 -2.100 -22.887 1.00 62.81 160 SER A C 1
ATOM 1259 O O . SER A 1 160 ? 10.312 -1.939 -24.102 1.00 62.81 160 SER A O 1
ATOM 1261 N N . SER A 1 161 ? 9.575 -1.605 -22.019 1.00 65.44 161 SER A N 1
ATOM 1262 C CA . SER A 1 161 ? 8.410 -0.804 -22.381 1.00 65.44 161 SER A CA 1
ATOM 1263 C C . SER A 1 161 ? 8.807 0.669 -22.319 1.00 65.44 161 SER A C 1
ATOM 1265 O O . SER A 1 161 ? 9.084 1.201 -21.255 1.00 65.44 161 SER A O 1
ATOM 1267 N N . ASN A 1 162 ? 8.894 1.363 -23.454 1.00 61.78 162 ASN A N 1
ATOM 1268 C CA . ASN A 1 162 ? 9.254 2.783 -23.448 1.00 61.78 162 ASN A CA 1
ATOM 1269 C C . ASN A 1 162 ? 7.985 3.636 -23.313 1.00 61.78 162 ASN A C 1
ATOM 1271 O O . ASN A 1 162 ? 7.311 3.916 -24.308 1.00 61.78 162 ASN A O 1
ATOM 1275 N N . ARG A 1 163 ? 7.617 3.989 -22.075 1.00 69.50 163 ARG A N 1
ATOM 1276 C CA . ARG A 1 163 ? 6.510 4.913 -21.796 1.00 69.50 163 ARG A CA 1
ATOM 1277 C C . ARG A 1 163 ? 6.972 6.092 -20.963 1.00 69.50 163 ARG A C 1
ATOM 1279 O O . ARG A 1 163 ? 7.614 5.927 -19.933 1.00 69.50 163 ARG A O 1
ATOM 1286 N N . ASP A 1 164 ? 6.494 7.266 -21.357 1.00 77.50 164 ASP A N 1
ATOM 1287 C CA . ASP A 1 164 ? 6.755 8.527 -20.657 1.00 77.50 164 ASP A CA 1
ATOM 1288 C C . ASP A 1 164 ? 5.960 8.665 -19.348 1.00 77.50 164 ASP A C 1
ATOM 1290 O O . ASP A 1 164 ? 6.184 9.596 -18.576 1.00 77.50 164 ASP A O 1
ATOM 1294 N N . PHE A 1 165 ? 4.988 7.779 -19.108 1.00 80.94 165 PHE A N 1
ATOM 1295 C CA . PHE A 1 165 ? 4.246 7.718 -17.856 1.00 80.94 165 PHE A CA 1
ATOM 1296 C C . PHE A 1 165 ? 3.752 6.302 -17.561 1.00 80.94 165 PHE A C 1
ATOM 1298 O O . PHE A 1 165 ? 3.390 5.545 -18.467 1.00 80.94 165 PHE A O 1
ATOM 1305 N N . CYS A 1 166 ? 3.674 5.974 -16.277 1.00 88.69 166 CYS A N 1
ATOM 1306 C CA . CYS A 1 166 ? 3.115 4.725 -15.795 1.00 88.69 166 CYS A CA 1
ATOM 1307 C C . CYS A 1 166 ? 2.296 4.947 -14.519 1.00 88.69 166 CYS A C 1
ATOM 1309 O O . CYS A 1 166 ? 2.464 5.942 -13.809 1.00 88.69 166 CYS A O 1
ATOM 1311 N N . THR A 1 167 ? 1.382 4.020 -14.245 1.00 91.12 167 THR A N 1
ATOM 1312 C CA . THR A 1 167 ? 0.613 3.993 -13.005 1.00 91.12 167 THR A CA 1
ATOM 1313 C C . THR A 1 167 ? 0.860 2.669 -12.305 1.00 91.12 167 THR A C 1
ATOM 1315 O O . THR A 1 167 ? 0.491 1.621 -12.833 1.00 91.12 167 THR A O 1
ATOM 1318 N N . LEU A 1 168 ? 1.465 2.736 -11.123 1.00 94.19 168 LEU A N 1
ATOM 1319 C CA . LEU A 1 168 ? 1.588 1.609 -10.213 1.00 94.19 168 LEU A CA 1
ATOM 1320 C C . LEU A 1 168 ? 0.343 1.545 -9.344 1.00 94.19 168 LEU A C 1
ATOM 1322 O O . LEU A 1 168 ? -0.056 2.532 -8.726 1.00 94.19 168 LEU A O 1
ATOM 1326 N N . GLN A 1 169 ? -0.259 0.372 -9.314 1.00 95.44 169 GLN A N 1
ATOM 1327 C CA . GLN A 1 169 ? -1.309 0.033 -8.380 1.00 95.44 169 GLN A CA 1
ATOM 1328 C C . GLN A 1 169 ? -0.703 -0.912 -7.352 1.00 95.44 169 GLN A C 1
ATOM 1330 O O . GLN A 1 169 ? -0.186 -1.968 -7.709 1.00 95.44 169 GLN A O 1
ATOM 1335 N N . GLY A 1 170 ? -0.705 -0.492 -6.096 1.00 95.75 170 GLY A N 1
ATOM 1336 C CA . GLY A 1 170 ? -0.198 -1.268 -4.973 1.00 95.75 170 GLY A CA 1
ATOM 1337 C C . GLY A 1 170 ? -1.330 -1.600 -4.019 1.00 95.75 170 GLY A C 1
ATOM 1338 O O . GLY A 1 170 ? -2.260 -0.818 -3.871 1.00 95.75 170 GLY A O 1
ATOM 1339 N N . ARG A 1 171 ? -1.254 -2.741 -3.353 1.00 97.62 171 ARG A N 1
ATOM 1340 C CA . ARG A 1 171 ? -2.213 -3.158 -2.341 1.00 97.62 171 ARG A CA 1
ATOM 1341 C C . ARG A 1 171 ? -1.466 -3.697 -1.143 1.00 97.62 171 ARG A C 1
ATOM 1343 O O . ARG A 1 171 ? -0.834 -4.744 -1.245 1.00 97.62 171 ARG A O 1
ATOM 1350 N N . LEU A 1 172 ? -1.579 -3.004 -0.020 1.00 98.12 172 LEU A N 1
ATOM 1351 C CA . LEU A 1 172 ? -1.158 -3.508 1.281 1.00 98.12 172 LEU A CA 1
ATOM 1352 C C . LEU A 1 172 ? -2.329 -4.255 1.909 1.00 98.12 172 LEU A C 1
ATOM 1354 O O . LEU A 1 172 ? -3.413 -3.689 2.033 1.00 98.12 172 LEU A O 1
ATOM 1358 N N . THR A 1 173 ? -2.107 -5.500 2.315 1.00 97.12 173 THR A N 1
ATOM 1359 C CA . THR A 1 173 ? -3.108 -6.316 3.008 1.00 97.12 173 THR A CA 1
ATOM 1360 C C . THR A 1 173 ? -2.542 -6.789 4.334 1.00 97.12 173 THR A C 1
ATOM 1362 O O . THR A 1 173 ? -1.425 -7.299 4.367 1.00 97.12 173 THR A O 1
ATOM 1365 N N . CYS A 1 174 ? -3.317 -6.641 5.405 1.00 95.50 174 CYS A N 1
ATOM 1366 C CA . CYS A 1 174 ? -3.012 -7.153 6.735 1.00 95.50 174 CYS A CA 1
ATOM 1367 C C . CYS A 1 174 ? -4.247 -7.843 7.288 1.00 95.50 174 CYS A C 1
ATOM 1369 O O . CYS A 1 174 ? -5.303 -7.224 7.433 1.00 95.50 174 CYS A O 1
ATOM 1371 N N . GLU A 1 175 ? -4.116 -9.120 7.615 1.00 93.81 175 GLU A N 1
ATOM 1372 C CA . GLU A 1 175 ? -5.221 -9.943 8.076 1.00 93.81 175 GLU A CA 1
ATOM 1373 C C . GLU A 1 175 ? -4.902 -10.642 9.396 1.00 93.81 175 GLU A C 1
ATOM 1375 O O . GLU A 1 175 ? -3.767 -11.027 9.702 1.00 93.81 175 GLU A O 1
ATOM 1380 N N . ARG A 1 176 ? -5.954 -10.792 10.198 1.00 90.44 176 ARG A N 1
ATOM 1381 C CA . ARG A 1 176 ? -5.972 -11.577 11.423 1.00 90.44 176 ARG A CA 1
ATOM 1382 C C . ARG A 1 176 ? -7.046 -12.637 11.284 1.00 90.44 176 ARG A C 1
ATOM 1384 O O . ARG A 1 176 ? -8.230 -12.312 11.293 1.00 90.44 176 ARG A O 1
ATOM 1391 N N . GLY A 1 177 ? -6.620 -13.889 11.180 1.00 83.50 177 GLY A N 1
ATOM 1392 C CA . GLY A 1 177 ? -7.518 -15.035 11.157 1.00 83.50 177 GLY A CA 1
ATOM 1393 C C . GLY A 1 177 ? -8.018 -15.428 12.548 1.00 83.50 177 GLY A C 1
ATOM 1394 O O . GLY A 1 177 ? -7.425 -15.074 13.572 1.00 83.50 177 GLY A O 1
ATOM 1395 N N . ALA A 1 178 ? -9.066 -16.254 12.577 1.00 73.12 178 ALA A N 1
ATOM 1396 C CA . ALA A 1 178 ? -9.721 -16.733 13.799 1.00 73.12 178 ALA A CA 1
ATOM 1397 C C . ALA A 1 178 ? -8.764 -17.428 14.795 1.00 73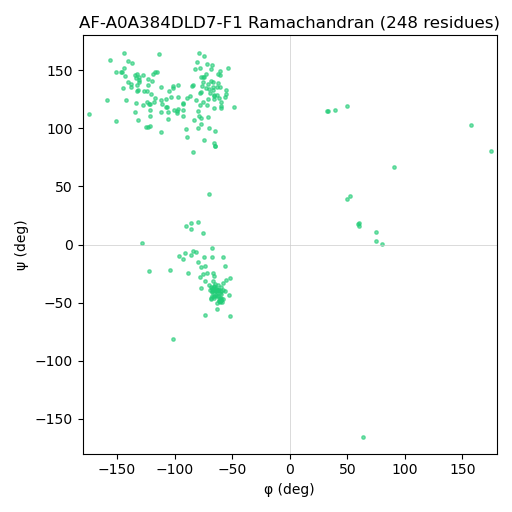.12 178 ALA A C 1
ATOM 1399 O O . ALA A 1 178 ? -8.926 -17.320 16.008 1.00 73.12 178 ALA A O 1
ATOM 1400 N N . ASN A 1 179 ? -7.706 -18.083 14.302 1.00 74.19 179 ASN A N 1
ATOM 1401 C CA . ASN A 1 179 ? -6.685 -18.739 15.133 1.00 74.19 179 ASN A CA 1
ATOM 1402 C C . ASN A 1 179 ? -5.555 -17.794 15.581 1.00 74.19 179 ASN A C 1
ATOM 1404 O O . ASN A 1 179 ? -4.476 -18.255 15.950 1.00 74.19 179 ASN A O 1
ATOM 1408 N N . ARG A 1 180 ? -5.774 -16.473 15.525 1.00 71.25 180 ARG A N 1
ATOM 1409 C CA . ARG A 1 180 ? -4.747 -15.432 15.724 1.00 71.25 180 ARG A CA 1
ATOM 1410 C C . ARG A 1 180 ? -3.582 -15.522 14.735 1.00 71.25 180 ARG A C 1
ATOM 1412 O O . ARG A 1 180 ? -2.532 -14.926 14.980 1.00 71.25 180 ARG A O 1
ATOM 1419 N N . GLU A 1 181 ? -3.769 -16.243 13.632 1.00 84.19 181 GLU A N 1
ATOM 1420 C CA . GLU A 1 181 ? -2.839 -16.226 12.511 1.00 84.19 181 GLU A CA 1
ATOM 1421 C C . GLU A 1 181 ? -2.802 -14.814 11.936 1.00 84.19 181 GLU A C 1
ATOM 1423 O O . GLU A 1 181 ? -3.833 -14.148 11.817 1.00 84.19 181 GLU A O 1
ATOM 1428 N N . ARG A 1 182 ? -1.593 -14.341 11.659 1.00 90.38 182 ARG A N 1
ATOM 1429 C CA . ARG A 1 182 ? -1.332 -13.000 11.159 1.00 90.38 182 ARG A CA 1
ATOM 1430 C C . ARG A 1 182 ? -0.641 -13.144 9.828 1.00 90.38 182 ARG A C 1
ATOM 1432 O O . ARG A 1 182 ? 0.353 -13.862 9.744 1.00 90.38 182 ARG A O 1
ATOM 1439 N N . ARG A 1 183 ? -1.156 -12.444 8.831 1.00 94.06 183 ARG A N 1
ATOM 1440 C CA . ARG A 1 183 ? -0.571 -12.422 7.503 1.00 94.06 183 ARG A CA 1
ATOM 1441 C C . ARG A 1 183 ? -0.597 -11.001 6.981 1.00 94.06 183 ARG A C 1
ATOM 1443 O O . ARG A 1 183 ? -1.579 -10.282 7.155 1.00 94.06 183 ARG A O 1
ATOM 1450 N N . SER A 1 184 ? 0.495 -10.607 6.355 1.00 95.62 184 SER A N 1
ATOM 1451 C CA . SER A 1 184 ? 0.655 -9.290 5.770 1.00 95.62 184 SER A CA 1
ATOM 1452 C C . SER A 1 184 ? 1.475 -9.406 4.498 1.00 95.62 184 SER A C 1
ATOM 1454 O O . SER A 1 184 ? 2.467 -10.131 4.447 1.00 95.62 184 SER A O 1
ATOM 1456 N N . PHE A 1 185 ? 1.023 -8.739 3.443 1.00 96.50 185 PHE A N 1
ATOM 1457 C CA . PHE A 1 185 ? 1.685 -8.785 2.147 1.00 96.50 185 PHE A CA 1
ATOM 1458 C C . PHE A 1 185 ? 1.363 -7.545 1.321 1.00 96.50 185 PHE A C 1
ATOM 1460 O O . PHE A 1 185 ? 0.354 -6.862 1.531 1.00 96.50 185 PHE A O 1
ATOM 1467 N N . TRP A 1 186 ? 2.232 -7.282 0.354 1.00 97.81 186 TRP A N 1
ATOM 1468 C CA . TRP A 1 186 ? 2.017 -6.277 -0.674 1.00 97.81 186 TRP A CA 1
ATOM 1469 C C . TRP A 1 186 ? 1.821 -6.942 -2.021 1.00 97.81 186 TRP A C 1
ATOM 1471 O O . TRP A 1 186 ? 2.617 -7.797 -2.387 1.00 97.81 186 TRP A O 1
ATOM 1481 N N . ARG A 1 187 ? 0.836 -6.493 -2.795 1.00 96.25 187 ARG A N 1
ATOM 1482 C CA . ARG A 1 187 ? 0.691 -6.864 -4.204 1.00 96.25 187 ARG A CA 1
ATOM 1483 C C . ARG A 1 187 ? 0.749 -5.637 -5.085 1.00 96.25 187 ARG A C 1
ATOM 1485 O O . ARG A 1 187 ? 0.165 -4.610 -4.754 1.00 96.25 187 ARG A O 1
ATOM 1492 N N . PHE A 1 188 ? 1.403 -5.760 -6.224 1.00 94.44 188 PHE A N 1
ATOM 1493 C CA . PHE A 1 188 ? 1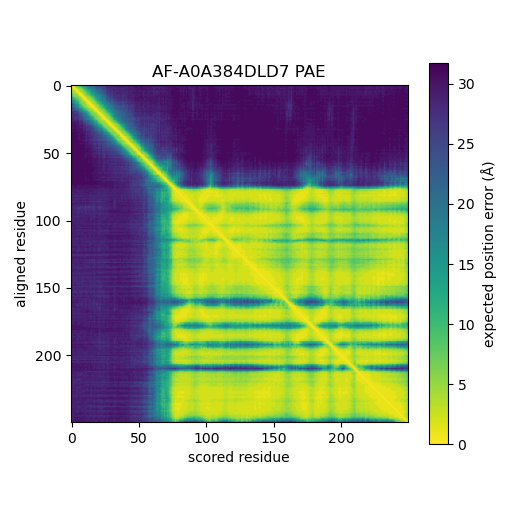.591 -4.673 -7.159 1.00 94.44 188 PHE A CA 1
ATOM 1494 C C . PHE A 1 188 ? 1.271 -5.100 -8.582 1.00 94.44 188 PHE A C 1
ATOM 1496 O O . PHE A 1 188 ? 1.531 -6.234 -8.979 1.00 94.44 188 PHE A O 1
ATOM 1503 N N . HIS A 1 189 ? 0.754 -4.149 -9.353 1.00 90.44 189 HIS A N 1
ATOM 1504 C CA . HIS A 1 189 ? 0.576 -4.277 -10.790 1.00 90.44 189 HIS A CA 1
ATOM 1505 C C . HIS A 1 189 ? 0.798 -2.932 -11.487 1.00 90.44 189 HIS A C 1
ATOM 1507 O O . HIS A 1 189 ? 0.520 -1.861 -10.935 1.00 90.44 189 HIS A O 1
ATOM 1513 N N . LEU A 1 190 ? 1.296 -2.967 -12.723 1.00 89.00 190 LEU A N 1
ATOM 1514 C CA . LEU A 1 190 ? 1.462 -1.770 -13.549 1.00 89.00 190 LEU A CA 1
ATOM 1515 C C . LEU A 1 190 ? 0.317 -1.661 -14.550 1.00 89.00 190 LEU A C 1
ATOM 1517 O O . LEU A 1 190 ? 0.170 -2.484 -15.453 1.00 89.00 190 LEU A O 1
ATOM 1521 N N . ASN A 1 191 ? -0.489 -0.608 -14.418 1.00 80.44 191 ASN A N 1
ATOM 1522 C CA . ASN A 1 191 ? -1.635 -0.422 -15.295 1.00 80.44 191 ASN A CA 1
ATOM 1523 C C . ASN A 1 191 ? -1.192 -0.160 -16.743 1.00 80.44 191 ASN A C 1
ATOM 1525 O O . ASN A 1 191 ? -0.306 0.654 -17.024 1.00 80.44 191 ASN A O 1
ATOM 1529 N N . GLY A 1 192 ? -1.870 -0.826 -17.677 1.00 66.81 192 GLY A N 1
ATOM 1530 C CA . GLY A 1 192 ? -1.647 -0.680 -19.107 1.00 66.81 192 GLY A CA 1
ATOM 1531 C C . GLY A 1 192 ? -0.377 -1.354 -19.622 1.00 66.81 192 GLY A C 1
ATOM 1532 O O . GLY A 1 192 ? -0.033 -1.097 -20.775 1.00 66.81 192 GLY A O 1
ATOM 1533 N N . GLN A 1 193 ? 0.307 -2.184 -18.829 1.00 66.81 193 GLN A N 1
ATOM 1534 C CA . GLN A 1 193 ? 1.462 -2.982 -19.253 1.00 66.81 193 GLN A CA 1
ATOM 1535 C C . GLN A 1 193 ? 1.165 -4.484 -19.228 1.00 66.81 193 GLN A C 1
ATOM 1537 O O . GLN A 1 193 ? 0.202 -4.922 -18.613 1.00 66.81 193 GLN A O 1
ATOM 1542 N N . ILE A 1 194 ? 2.015 -5.261 -19.905 1.00 70.44 194 ILE A N 1
ATOM 1543 C CA . ILE A 1 194 ? 2.039 -6.736 -19.841 1.00 70.44 194 ILE A CA 1
ATOM 1544 C C . ILE A 1 194 ? 2.986 -7.184 -18.705 1.00 70.44 194 ILE A C 1
ATOM 1546 O O . ILE A 1 194 ? 3.455 -8.315 -18.675 1.00 70.44 194 ILE A O 1
ATOM 1550 N N . THR A 1 195 ? 3.344 -6.280 -17.787 1.00 73.06 195 THR A N 1
ATOM 1551 C CA . THR A 1 195 ? 4.185 -6.630 -16.643 1.00 73.06 195 THR A CA 1
ATOM 1552 C C . THR A 1 195 ? 3.402 -7.590 -15.747 1.00 73.06 195 THR A C 1
ATOM 1554 O O . THR A 1 195 ? 2.258 -7.268 -15.420 1.00 73.06 195 THR A O 1
ATOM 1557 N N . PRO A 1 196 ? 3.982 -8.740 -15.365 1.00 83.62 196 PRO A N 1
ATOM 1558 C CA . PRO A 1 196 ? 3.338 -9.644 -14.424 1.00 83.62 196 PRO A CA 1
ATOM 1559 C C . PRO A 1 196 ? 3.108 -8.950 -13.083 1.00 83.62 196 PRO A C 1
ATOM 1561 O O . PRO A 1 196 ? 3.894 -8.090 -12.670 1.00 83.62 196 PRO A O 1
ATOM 1564 N N . ASP A 1 197 ? 2.047 -9.360 -12.397 1.00 89.38 197 ASP A N 1
ATOM 1565 C CA . ASP A 1 197 ? 1.825 -8.965 -11.014 1.00 89.38 197 ASP A CA 1
ATOM 1566 C C . ASP A 1 197 ? 2.992 -9.467 -10.156 1.00 89.38 197 ASP A C 1
ATOM 1568 O O . ASP A 1 197 ? 3.574 -10.532 -10.400 1.00 89.38 197 ASP A O 1
ATOM 1572 N N . PHE A 1 198 ? 3.346 -8.682 -9.145 1.00 91.94 198 PHE A N 1
ATOM 1573 C CA . PHE A 1 198 ? 4.415 -9.026 -8.221 1.00 91.94 198 PHE A CA 1
ATOM 1574 C C . PHE A 1 198 ? 3.984 -8.787 -6.780 1.00 91.94 198 PHE A C 1
ATOM 1576 O O . PHE A 1 198 ? 3.240 -7.856 -6.469 1.00 91.94 198 PHE A O 1
ATOM 1583 N N . GLU A 1 199 ? 4.428 -9.668 -5.896 1.00 95.19 199 GLU A N 1
ATOM 1584 C CA . GLU A 1 199 ? 3.987 -9.734 -4.509 1.00 95.19 199 GLU A CA 1
ATOM 1585 C C . GLU A 1 199 ? 5.190 -9.847 -3.574 1.00 95.19 199 GLU A C 1
ATOM 1587 O O . GLU A 1 199 ? 6.134 -10.589 -3.849 1.00 95.19 199 GLU A O 1
ATOM 1592 N N . LEU A 1 200 ? 5.150 -9.101 -2.472 1.00 96.12 200 LEU A N 1
ATOM 1593 C CA . LEU A 1 200 ? 6.114 -9.175 -1.383 1.00 96.12 200 LEU A CA 1
ATOM 1594 C C . LEU A 1 200 ? 5.422 -9.742 -0.150 1.00 96.12 200 LEU A C 1
ATOM 1596 O O . LEU A 1 200 ? 4.558 -9.097 0.446 1.0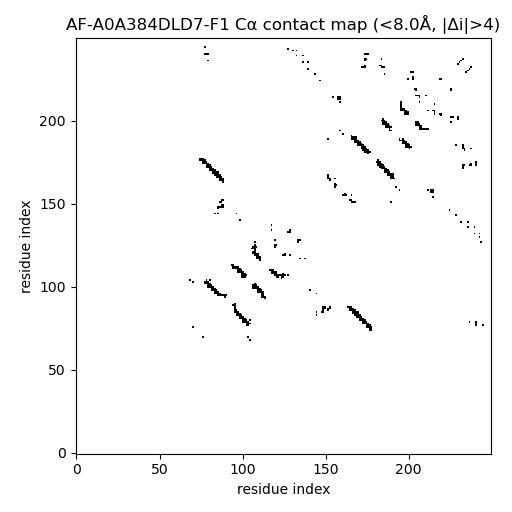0 96.12 200 LEU A O 1
ATOM 1600 N N . GLU A 1 201 ? 5.859 -10.929 0.251 1.00 95.19 201 GLU A N 1
ATOM 1601 C CA . GLU A 1 201 ? 5.421 -11.600 1.468 1.00 95.19 201 GLU A CA 1
ATOM 1602 C C . GLU A 1 201 ? 6.635 -12.278 2.119 1.00 95.19 201 GLU A C 1
ATOM 1604 O O . GLU A 1 201 ? 7.488 -12.841 1.431 1.00 95.19 201 GLU A O 1
ATOM 1609 N N . ASN A 1 202 ? 6.753 -12.225 3.451 1.00 91.19 202 ASN A N 1
ATOM 1610 C CA . ASN A 1 202 ? 7.849 -12.868 4.192 1.00 91.19 202 ASN A CA 1
ATOM 1611 C C . ASN A 1 202 ? 9.260 -12.504 3.670 1.00 91.19 202 ASN A C 1
ATOM 1613 O O . ASN A 1 202 ? 10.133 -13.368 3.560 1.00 91.19 202 ASN A O 1
ATOM 1617 N N . ARG A 1 203 ? 9.490 -11.221 3.335 1.00 93.38 203 ARG A N 1
ATOM 1618 C CA . ARG A 1 203 ? 10.739 -10.689 2.735 1.00 93.38 203 ARG A CA 1
ATOM 1619 C C . ARG A 1 203 ? 11.120 -11.305 1.386 1.00 93.38 203 ARG A C 1
ATOM 1621 O O . ARG A 1 203 ? 12.268 -11.183 0.964 1.00 93.38 203 ARG A O 1
ATOM 1628 N N . LYS A 1 204 ? 10.194 -11.989 0.721 1.00 93.81 204 LYS A N 1
ATOM 1629 C CA . LYS A 1 204 ? 10.435 -12.647 -0.555 1.00 93.81 204 LYS A CA 1
ATOM 1630 C C . LYS A 1 204 ? 9.547 -12.028 -1.620 1.00 93.81 204 LYS A C 1
ATOM 1632 O O . LYS A 1 204 ? 8.324 -12.077 -1.509 1.00 93.81 204 LYS A O 1
ATOM 1637 N N . TRP A 1 205 ? 10.169 -11.517 -2.677 1.00 94.31 205 TRP A N 1
ATOM 1638 C CA . TRP A 1 205 ? 9.439 -11.131 -3.874 1.00 94.31 205 TRP A CA 1
ATOM 1639 C C . TRP A 1 205 ? 9.045 -12.366 -4.677 1.00 94.31 205 TRP A C 1
ATOM 1641 O O . TRP A 1 205 ? 9.838 -13.290 -4.894 1.00 94.31 205 TRP A O 1
ATOM 1651 N N . THR A 1 206 ? 7.814 -12.376 -5.153 1.00 92.38 206 THR A N 1
ATOM 1652 C CA . THR A 1 206 ? 7.297 -13.332 -6.125 1.00 92.38 206 THR A CA 1
ATOM 1653 C C . THR A 1 206 ? 6.760 -12.550 -7.312 1.00 92.38 206 THR A C 1
ATOM 1655 O O . THR A 1 206 ? 6.245 -11.448 -7.156 1.00 92.38 206 THR A O 1
ATOM 1658 N N . VAL A 1 207 ? 6.964 -13.083 -8.508 1.00 90.19 207 VAL A N 1
ATOM 1659 C CA . VAL A 1 207 ? 6.495 -12.501 -9.765 1.00 90.19 207 VAL A CA 1
ATOM 1660 C C . VAL A 1 207 ? 5.717 -13.612 -10.456 1.00 90.19 207 VAL A C 1
ATOM 1662 O O . VAL A 1 207 ? 6.211 -14.741 -10.472 1.00 90.19 207 VAL A O 1
ATOM 1665 N N . ASP A 1 208 ? 4.512 -13.316 -10.946 1.00 82.44 208 ASP A N 1
ATOM 1666 C CA . ASP A 1 208 ? 3.609 -14.312 -11.542 1.00 82.44 208 ASP A CA 1
ATOM 1667 C C . ASP A 1 208 ? 4.286 -15.126 -12.668 1.00 82.44 208 ASP A C 1
ATOM 1669 O O . ASP A 1 208 ? 5.204 -14.635 -13.327 1.00 82.44 208 ASP A O 1
ATOM 1673 N N . ASP A 1 209 ? 3.832 -16.368 -12.884 1.00 60.19 209 ASP A N 1
ATOM 1674 C CA . ASP A 1 209 ? 4.526 -17.495 -13.546 1.00 60.19 209 ASP A CA 1
ATOM 1675 C C . ASP A 1 209 ? 5.005 -17.243 -14.993 1.00 60.19 209 ASP A C 1
ATOM 1677 O O . ASP A 1 209 ? 5.814 -18.005 -15.527 1.00 60.19 209 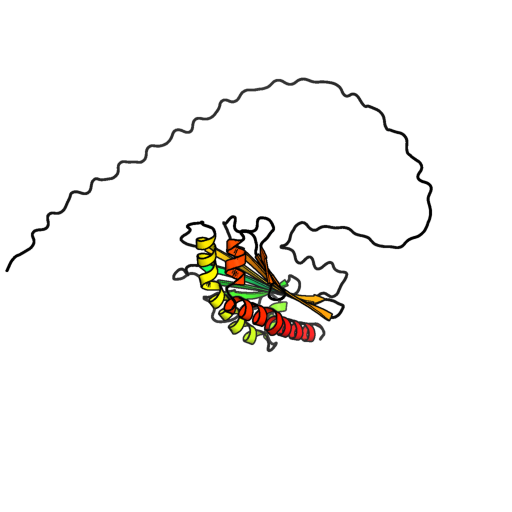ASP A O 1
ATOM 1681 N N . SER A 1 210 ? 4.599 -16.145 -15.635 1.00 61.09 210 SER A N 1
ATOM 1682 C CA . SER A 1 210 ? 5.251 -15.637 -16.856 1.00 61.09 210 SER A CA 1
ATOM 1683 C C . SER A 1 210 ? 6.594 -14.927 -16.588 1.00 61.09 210 SER A C 1
ATOM 1685 O O . SER A 1 210 ? 7.120 -14.258 -17.476 1.00 61.09 210 SER A O 1
ATOM 1687 N N . GLY A 1 211 ? 7.097 -15.028 -15.354 1.00 59.81 211 GLY A N 1
ATOM 1688 C CA . GLY A 1 211 ? 7.990 -14.105 -14.665 1.00 59.81 211 GLY A CA 1
ATOM 1689 C C . GLY A 1 211 ? 9.211 -13.650 -15.445 1.00 59.81 211 GLY A C 1
ATOM 1690 O O . GLY A 1 211 ? 10.111 -14.426 -15.770 1.00 59.81 211 GLY A O 1
ATOM 1691 N N . ASP A 1 212 ? 9.267 -12.339 -15.664 1.00 71.12 212 ASP A N 1
ATOM 1692 C CA . ASP A 1 212 ? 10.475 -11.651 -16.082 1.00 71.12 212 ASP A CA 1
ATOM 1693 C C . ASP A 1 212 ? 11.504 -11.753 -14.945 1.00 71.12 212 ASP A C 1
ATOM 1695 O O . ASP A 1 212 ? 11.450 -11.009 -13.964 1.00 71.12 212 ASP A O 1
ATOM 1699 N N . GLN A 1 213 ? 12.423 -12.720 -15.047 1.00 83.50 213 GLN A N 1
ATOM 1700 C CA . GLN A 1 213 ? 13.472 -12.948 -14.048 1.00 83.50 213 GLN A CA 1
ATOM 1701 C C . GLN A 1 213 ? 14.250 -11.659 -13.741 1.00 83.50 213 GLN A C 1
ATOM 1703 O O . GLN A 1 213 ? 14.683 -11.472 -12.609 1.00 83.50 213 GLN A O 1
ATOM 1708 N N . ARG A 1 214 ? 14.362 -10.732 -14.704 1.00 85.06 214 ARG A N 1
ATOM 1709 C CA . ARG A 1 214 ? 15.025 -9.439 -14.492 1.00 85.06 214 ARG A CA 1
ATOM 1710 C C . ARG A 1 214 ? 14.257 -8.547 -13.530 1.00 85.06 214 ARG A C 1
ATOM 1712 O O . ARG A 1 214 ? 14.871 -7.927 -12.670 1.00 85.06 214 ARG A O 1
ATOM 1719 N N . LEU A 1 215 ? 12.926 -8.511 -13.638 1.00 87.00 215 LEU A N 1
ATOM 1720 C CA . LEU A 1 215 ? 12.081 -7.792 -12.684 1.00 87.00 215 LEU A CA 1
ATOM 1721 C C . LEU A 1 215 ? 12.262 -8.365 -11.279 1.00 87.00 215 LEU A C 1
ATOM 1723 O O . LEU A 1 215 ? 12.449 -7.614 -10.326 1.00 87.00 215 LEU A O 1
ATOM 1727 N N . LYS A 1 216 ? 12.249 -9.695 -11.158 1.00 89.31 216 LYS A N 1
ATOM 1728 C CA . LYS A 1 216 ? 12.465 -10.357 -9.874 1.00 89.31 216 LYS A CA 1
ATOM 1729 C C . LYS A 1 216 ? 13.838 -10.022 -9.284 1.00 89.31 216 LYS A C 1
ATOM 1731 O O . LYS A 1 216 ? 13.903 -9.625 -8.126 1.00 89.31 216 LYS A O 1
ATOM 1736 N N . ASP A 1 217 ? 14.904 -10.131 -10.074 1.00 90.25 217 ASP A N 1
ATOM 1737 C CA . ASP A 1 217 ? 16.272 -9.840 -9.630 1.00 90.25 217 ASP A CA 1
ATOM 1738 C C . ASP A 1 217 ? 16.435 -8.366 -9.224 1.00 90.25 217 ASP A C 1
ATOM 1740 O O . ASP A 1 217 ? 17.076 -8.068 -8.217 1.00 90.25 217 ASP A O 1
ATOM 1744 N N . MET A 1 218 ? 15.815 -7.442 -9.966 1.00 90.38 218 MET A N 1
ATOM 1745 C CA . MET A 1 218 ? 15.787 -6.017 -9.632 1.00 90.38 218 MET A CA 1
ATOM 1746 C C . MET A 1 218 ? 15.095 -5.771 -8.284 1.00 90.38 218 MET A C 1
ATOM 1748 O O . MET A 1 218 ? 15.681 -5.117 -7.421 1.00 90.38 218 MET A O 1
ATOM 1752 N N . LEU A 1 219 ? 13.908 -6.345 -8.063 1.00 92.56 219 LEU A N 1
ATOM 1753 C CA . LEU A 1 219 ? 13.175 -6.224 -6.797 1.00 92.56 219 LEU A CA 1
ATOM 1754 C C . LEU A 1 219 ? 13.939 -6.855 -5.622 1.00 92.56 219 LEU A C 1
ATOM 1756 O O . LEU A 1 219 ? 14.060 -6.239 -4.566 1.00 92.56 219 LEU A O 1
ATOM 1760 N N . ASP A 1 220 ? 14.504 -8.052 -5.814 1.00 92.19 220 ASP A N 1
ATOM 1761 C CA . ASP A 1 220 ? 15.297 -8.753 -4.795 1.00 92.19 220 ASP A CA 1
ATOM 1762 C C . ASP A 1 220 ? 16.609 -8.008 -4.464 1.00 92.19 220 ASP A C 1
ATOM 1764 O O . ASP A 1 220 ? 17.129 -8.126 -3.350 1.00 92.19 220 ASP A O 1
ATOM 1768 N N . SER A 1 221 ? 17.150 -7.223 -5.404 1.00 93.75 221 SER A N 1
ATOM 1769 C CA . SER A 1 221 ? 18.344 -6.400 -5.174 1.00 93.75 221 SER A CA 1
ATOM 1770 C C . SER A 1 221 ? 18.066 -5.143 -4.341 1.00 93.75 221 SER A C 1
ATOM 1772 O O . SER A 1 221 ? 18.964 -4.660 -3.642 1.00 93.75 221 SER A O 1
ATOM 1774 N N . ASP A 1 222 ? 16.828 -4.637 -4.360 1.00 95.00 222 ASP A N 1
ATOM 1775 C CA . ASP A 1 222 ? 16.426 -3.430 -3.639 1.00 95.00 222 ASP A CA 1
ATOM 1776 C C . ASP A 1 222 ? 16.076 -3.743 -2.176 1.00 95.00 222 ASP A C 1
ATOM 1778 O O . ASP A 1 222 ? 14.921 -3.900 -1.756 1.00 95.00 222 ASP A O 1
ATOM 1782 N N . ARG A 1 223 ? 17.135 -3.873 -1.376 1.00 95.50 223 ARG A N 1
ATOM 1783 C CA . ARG A 1 223 ? 17.027 -4.205 0.046 1.00 95.50 223 ARG A CA 1
ATOM 1784 C C . ARG A 1 223 ? 16.353 -3.109 0.862 1.00 95.50 223 ARG A C 1
ATOM 1786 O O . ARG A 1 223 ? 15.632 -3.439 1.799 1.00 95.50 223 ARG A O 1
ATOM 1793 N N . GLU A 1 224 ? 16.579 -1.844 0.522 1.00 96.00 224 GLU A N 1
ATOM 1794 C CA . GLU A 1 224 ? 16.014 -0.709 1.258 1.00 96.00 224 GLU A CA 1
ATOM 1795 C C . GLU A 1 224 ? 14.496 -0.653 1.072 1.00 96.00 224 GLU A C 1
ATOM 1797 O O . GLU A 1 224 ? 13.768 -0.619 2.068 1.00 96.00 224 GLU A O 1
ATOM 1802 N N . LEU A 1 225 ? 14.009 -0.782 -0.171 1.00 95.81 225 LEU A N 1
ATOM 1803 C CA . LEU A 1 225 ? 12.576 -0.873 -0.455 1.00 95.81 225 LEU A CA 1
ATOM 1804 C C . LEU A 1 225 ? 11.946 -2.079 0.246 1.00 95.81 225 LEU A C 1
ATOM 1806 O O . LEU A 1 225 ? 10.894 -1.962 0.875 1.00 95.81 225 LEU A O 1
ATOM 1810 N N . THR A 1 226 ? 12.595 -3.242 0.163 1.00 96.88 226 THR A N 1
ATOM 1811 C CA . THR A 1 226 ? 12.101 -4.471 0.798 1.00 96.88 226 THR A CA 1
ATOM 1812 C C . THR A 1 226 ? 11.980 -4.290 2.313 1.00 96.88 226 THR A C 1
ATOM 1814 O O . THR A 1 226 ? 10.946 -4.604 2.898 1.00 96.88 226 THR A O 1
ATOM 1817 N N . GLU A 1 227 ? 13.008 -3.757 2.975 1.00 97.19 227 GLU A N 1
ATOM 1818 C CA . GLU A 1 227 ? 12.992 -3.526 4.423 1.00 97.19 227 GLU A CA 1
ATOM 1819 C C . GLU A 1 227 ? 11.959 -2.470 4.838 1.00 97.19 227 GLU A C 1
ATOM 1821 O O . GLU A 1 227 ? 11.317 -2.624 5.882 1.00 97.19 227 GLU A O 1
ATOM 1826 N N . PHE A 1 228 ? 11.761 -1.431 4.023 1.00 98.00 228 PHE A N 1
ATOM 1827 C CA . PHE A 1 228 ? 10.720 -0.431 4.232 1.00 98.00 228 PHE A CA 1
ATOM 1828 C C . PHE A 1 228 ? 9.317 -1.052 4.149 1.00 98.00 228 PHE A C 1
ATOM 1830 O O . PHE A 1 228 ? 8.558 -0.985 5.116 1.00 98.00 228 PHE A O 1
ATOM 1837 N N . LEU A 1 229 ? 8.984 -1.731 3.046 1.00 97.94 229 LEU A N 1
ATOM 1838 C CA . LEU A 1 229 ? 7.654 -2.315 2.835 1.00 97.94 229 LEU A CA 1
ATOM 1839 C C . LEU A 1 229 ? 7.319 -3.391 3.876 1.00 97.94 229 LEU A C 1
ATOM 1841 O O . LEU A 1 229 ? 6.168 -3.495 4.309 1.00 97.94 229 LEU A O 1
ATOM 1845 N N . MET A 1 230 ? 8.317 -4.156 4.325 1.00 97.00 230 MET A N 1
ATOM 1846 C CA . MET A 1 230 ? 8.160 -5.135 5.406 1.00 97.00 230 MET A CA 1
ATOM 1847 C C . MET A 1 230 ? 7.893 -4.471 6.760 1.00 97.00 230 MET A C 1
ATOM 1849 O O . MET A 1 230 ? 7.089 -4.972 7.536 1.00 97.00 230 MET A O 1
ATOM 1853 N N . ARG A 1 231 ? 8.518 -3.323 7.049 1.00 97.69 231 ARG A N 1
ATOM 1854 C CA . ARG A 1 231 ? 8.233 -2.550 8.270 1.00 97.69 231 ARG A CA 1
ATOM 1855 C C . ARG A 1 231 ? 6.801 -2.021 8.278 1.00 97.69 231 ARG A C 1
ATOM 1857 O O . ARG A 1 231 ? 6.124 -2.131 9.298 1.00 97.69 231 ARG A O 1
ATOM 1864 N N . VAL A 1 232 ? 6.340 -1.502 7.140 1.00 97.94 232 VAL A N 1
ATOM 1865 C CA . VAL A 1 232 ? 4.970 -0.994 6.997 1.00 97.94 232 VAL A CA 1
ATOM 1866 C C . VAL A 1 232 ? 3.948 -2.126 7.123 1.00 97.94 232 VAL A C 1
ATOM 1868 O O . VAL A 1 232 ? 2.949 -1.975 7.820 1.00 97.94 232 VAL A O 1
ATOM 1871 N N . SER A 1 233 ? 4.192 -3.268 6.477 1.00 97.00 233 SER A N 1
ATOM 1872 C CA . SER A 1 233 ? 3.262 -4.404 6.480 1.00 97.00 233 SER A CA 1
ATOM 1873 C C . SER A 1 233 ? 3.239 -5.147 7.818 1.00 97.00 233 SER A C 1
ATOM 1875 O O . SER A 1 233 ? 2.206 -5.153 8.484 1.00 97.00 233 SER A O 1
ATOM 1877 N N . ASP A 1 234 ? 4.367 -5.701 8.260 1.00 95.56 234 ASP A N 1
ATOM 1878 C CA . ASP A 1 234 ? 4.436 -6.533 9.472 1.00 95.56 234 ASP A CA 1
ATOM 1879 C C . ASP A 1 234 ? 4.409 -5.711 10.773 1.00 95.56 234 ASP A C 1
ATOM 1881 O O . ASP A 1 234 ? 4.123 -6.249 11.847 1.00 95.56 234 ASP A O 1
ATOM 1885 N N . GLY A 1 235 ? 4.732 -4.416 10.698 1.00 95.62 235 GLY A N 1
ATOM 1886 C CA . GLY A 1 235 ? 4.778 -3.502 11.837 1.00 95.62 235 GLY A CA 1
ATOM 1887 C C . GLY A 1 235 ? 3.547 -2.606 11.911 1.00 95.62 235 GLY A C 1
ATOM 1888 O O . GLY A 1 235 ? 2.625 -2.863 12.690 1.00 95.62 235 GLY A O 1
ATOM 1889 N N . ASP A 1 236 ? 3.550 -1.534 11.120 1.00 96.94 236 ASP A N 1
ATOM 1890 C CA . ASP A 1 236 ? 2.564 -0.455 11.235 1.00 96.94 236 ASP A CA 1
ATOM 1891 C C . ASP A 1 236 ? 1.141 -0.944 10.947 1.00 96.94 236 ASP A C 1
ATOM 1893 O O . ASP A 1 236 ? 0.237 -0.780 11.766 1.00 96.94 236 ASP A O 1
ATOM 1897 N N . CYS A 1 237 ? 0.950 -1.638 9.829 1.00 96.69 237 CYS A N 1
ATOM 1898 C CA . CYS A 1 237 ? -0.356 -2.110 9.395 1.00 96.69 237 CYS A CA 1
ATOM 1899 C C . CYS A 1 237 ? -0.952 -3.171 10.328 1.00 96.69 237 CYS A C 1
ATOM 1901 O O . CYS A 1 237 ? -2.133 -3.093 10.676 1.00 96.69 237 CYS A O 1
ATOM 1903 N N . MET A 1 238 ? -0.137 -4.099 10.839 1.00 95.25 238 MET A N 1
ATOM 1904 C CA . MET A 1 238 ? -0.575 -5.047 11.870 1.00 95.25 238 MET A CA 1
ATOM 1905 C C . MET A 1 238 ? -0.933 -4.359 13.198 1.00 95.25 238 MET A C 1
ATOM 1907 O O . MET A 1 238 ? -1.860 -4.795 13.888 1.00 95.25 238 MET A O 1
ATOM 1911 N N . SER A 1 239 ? -0.235 -3.276 13.553 1.00 95.44 239 SER A N 1
ATOM 1912 C CA . SER A 1 239 ? -0.543 -2.447 14.726 1.00 95.44 239 SER A CA 1
ATOM 1913 C C . SER A 1 239 ? -1.852 -1.668 14.558 1.00 95.44 239 SER A C 1
ATOM 1915 O O . SER A 1 239 ? -2.646 -1.570 15.498 1.00 95.44 239 SER A O 1
ATOM 1917 N N . TRP A 1 240 ? -2.131 -1.149 13.359 1.00 95.75 240 TRP A N 1
ATOM 1918 C CA . TRP A 1 240 ? -3.413 -0.509 13.048 1.00 95.75 240 TRP A CA 1
ATOM 1919 C C . TRP A 1 240 ? -4.561 -1.520 13.080 1.00 95.75 240 TRP A C 1
ATOM 1921 O O . TRP A 1 240 ? -5.582 -1.259 13.712 1.00 95.75 240 TRP A O 1
ATOM 1931 N N . LEU A 1 241 ? -4.371 -2.705 12.490 1.00 94.00 241 LEU A N 1
ATOM 1932 C CA . LEU A 1 241 ? -5.350 -3.794 12.513 1.00 94.00 241 LEU A CA 1
ATOM 1933 C C . LEU A 1 241 ? -5.709 -4.217 13.949 1.00 94.00 241 LEU A C 1
ATOM 1935 O O . LEU A 1 241 ? -6.875 -4.475 14.236 1.00 94.00 241 LEU A O 1
ATOM 1939 N N . GLN A 1 242 ? -4.731 -4.262 14.863 1.00 92.38 242 GLN A N 1
ATOM 1940 C CA . GLN A 1 242 ? -4.976 -4.537 16.285 1.00 92.38 242 GLN A CA 1
ATOM 1941 C C . GLN A 1 242 ? -5.881 -3.476 16.928 1.00 92.38 242 GLN A C 1
ATOM 1943 O O . GLN A 1 242 ? -6.848 -3.844 17.585 1.00 92.38 242 GLN A O 1
ATOM 1948 N N . GLN A 1 243 ? -5.600 -2.188 16.716 1.00 92.88 243 GLN A N 1
ATOM 1949 C CA . GLN A 1 243 ? -6.395 -1.093 17.292 1.00 92.88 243 GLN A CA 1
ATOM 1950 C C . GLN A 1 243 ? -7.824 -1.063 16.740 1.00 92.88 243 GLN A C 1
ATOM 1952 O O . GLN A 1 243 ? -8.773 -0.823 17.479 1.00 92.88 243 GLN A O 1
ATOM 1957 N N . VAL A 1 244 ? -7.984 -1.342 15.443 1.00 91.25 244 VAL A N 1
ATOM 1958 C CA . VAL A 1 244 ? -9.305 -1.487 14.820 1.00 91.25 244 VAL A CA 1
ATOM 1959 C C . VAL A 1 244 ? -10.065 -2.663 15.440 1.00 91.25 244 VAL A C 1
ATOM 1961 O O . VAL A 1 244 ? -11.238 -2.515 15.759 1.00 91.25 244 VAL A O 1
ATOM 1964 N N . SER A 1 245 ? -9.407 -3.809 15.646 1.00 89.00 245 SER A N 1
ATOM 1965 C CA . SER A 1 245 ? -10.017 -4.989 16.278 1.00 89.00 245 SER A CA 1
ATOM 1966 C C . SER A 1 245 ? -10.541 -4.681 17.679 1.00 89.00 245 SER A C 1
ATOM 1968 O O . SER A 1 245 ? -11.670 -5.033 17.987 1.00 89.00 245 SER A O 1
ATOM 1970 N N . GLU A 1 246 ? -9.736 -4.010 18.505 1.00 88.25 246 GLU A N 1
ATOM 1971 C CA . GLU A 1 246 ? -10.104 -3.657 19.883 1.00 88.25 246 GLU A CA 1
ATOM 1972 C C . GLU A 1 246 ? -11.324 -2.737 19.930 1.00 88.25 246 GLU A C 1
ATOM 1974 O O . GLU A 1 246 ? -12.194 -2.924 20.768 1.00 88.25 246 GLU A O 1
ATOM 1979 N N . HIS A 1 247 ? -11.419 -1.786 19.000 1.00 85.69 247 HIS A N 1
ATOM 1980 C CA . HIS A 1 247 ? -12.539 -0.851 18.956 1.00 85.69 247 HIS A CA 1
ATOM 1981 C C . HIS A 1 247 ? -13.823 -1.446 18.362 1.00 85.69 247 HIS A C 1
ATOM 1983 O O . HIS A 1 247 ? -14.914 -0.991 18.681 1.00 85.69 247 HIS A O 1
ATOM 1989 N N . LEU A 1 248 ? -13.720 -2.433 17.467 1.00 80.62 248 LEU A N 1
ATOM 1990 C CA . LEU A 1 248 ? -14.894 -3.084 16.872 1.00 80.62 248 LEU A CA 1
ATOM 1991 C C . LEU A 1 248 ? -15.532 -4.141 17.792 1.00 80.62 248 LEU A C 1
ATOM 1993 O O . LEU A 1 248 ? -16.653 -4.568 17.522 1.00 80.62 248 LEU A O 1
ATOM 1997 N N . GLU A 1 249 ? -14.825 -4.578 18.837 1.00 67.56 249 GLU A N 1
ATOM 1998 C CA . GLU A 1 249 ? -15.337 -5.490 19.871 1.00 67.56 249 GLU A CA 1
ATOM 1999 C C . GLU A 1 249 ? -16.086 -4.760 21.013 1.00 67.56 249 GLU A C 1
ATOM 2001 O O . GLU A 1 249 ? -16.722 -5.430 21.831 1.00 67.56 249 GLU A O 1
ATOM 2006 N N . GLU A 1 250 ? -16.033 -3.420 21.064 1.00 53.56 250 GLU A N 1
ATOM 2007 C CA . GLU A 1 250 ? -16.733 -2.549 22.034 1.00 53.56 250 GLU A CA 1
ATOM 2008 C C . GLU A 1 250 ? -18.178 -2.210 21.618 1.00 53.56 250 GLU A C 1
ATOM 2010 O O . GLU A 1 250 ? -19.056 -2.220 22.517 1.00 53.56 250 GLU A O 1
#

Foldseek 3Di:
DDDDDDDDDDDDDDDDDDDDDDDDDDDDDDDDDDDDDDDDDDDDDDDDDDDDDDDDDDDDDDDPDPPDPPPPPPWPKWKKKKKKKAKPPDDPPDFRMKIWIDIPNHTAWIDTPVDPAIDGDDPNVVLCCPFPLRRVVVVLVVVLNVLCHCVQVVLCVQVVNDDPMWIKIKMWMWMQIRVRDIFIKMWIDIPPDPFFIWMAGPLAIDGPPVDPVSSRVVVNVCPVNSVSRCCCTVPSRNVVSVSSVVSVVD

Secondary structure (DSSP, 8-state):
-----PPPPPPPPPPPPPP----PPPP-------------PPPPPP---------S---------TT-----TTS--EEEEEEEEEEESPPTTS-SEEEEEEETTEEEEEEETT-SS-EE-HHHHHHHTTSTHHHHHHHHHHHHHHHTSSHHHHHHHHTT---S-EEEEEEEEEEE-TTS-EEEEEEEEEETS-PPPEEEETTEEEE-TT--HHHHHHHHH-HHHHHHHHHIIIIIIHHHHHHHHHHHT-

pLDDT: mean 73.5, std 25.9, range [26.72, 98.12]

Solvent-accessible surface area (backbone atoms only — not comparable to full-atom values): 15682 Å² total; per-residue (Å²): 143,84,86,86,86,85,80,86,80,84,81,80,80,84,76,84,85,81,83,80,81,82,80,77,80,86,89,79,81,88,84,88,81,88,80,81,89,78,91,78,81,87,78,82,84,81,84,77,81,86,79,94,85,82,81,88,86,82,83,88,73,86,75,94,51,94,85,57,85,75,78,62,93,84,57,66,59,53,33,38,35,38,43,35,44,37,40,25,70,68,50,90,98,50,66,30,34,37,38,41,32,28,49,75,84,43,62,24,37,40,40,38,69,77,54,93,60,80,38,63,28,70,71,62,12,59,63,46,57,79,40,82,55,50,72,60,48,51,61,59,54,50,50,50,51,59,71,50,46,58,46,44,58,56,53,32,60,75,71,74,47,94,63,92,60,38,35,31,37,37,34,44,39,29,35,36,38,72,86,72,46,74,50,43,34,38,41,36,40,46,62,96,55,90,58,62,44,35,36,43,42,93,96,40,77,47,53,41,95,86,47,60,63,66,60,51,52,53,57,67,66,39,54,68,61,50,56,50,55,46,45,45,33,71,43,52,43,45,52,43,46,50,56,52,51,62,61,75,76,109

Organism: Ursus maritimus (NCBI:txid29073)

Mean predicted aligned error: 15.98 Å

Sequence (250 aa):
MSGNMWFPGRQRRPGPPQTREERQPPLLGGRGCAGTGLALPARPAEVLLLSPRWQRGACLSFSSNPNLCVCFSFADVLCLLYDFSIISPARPGQPWYKIEGQINGNTFVYYDSQSKELKPVGRLGLQLKDIPFWERQKETLEDSCNELKTKPLEITAETSSNRDFCTLQGRLTCERGANRERRSFWRFHLNGQITPDFELENRKWTVDDSGDQRLKDMLDSDRELTEFLMRVSDGDCMSWLQQVSEHLEE

InterPro domains:
  IPR011161 MHC class I-like antigen recognition-like [PF00129] (80-243)
  IPR011162 MHC classes I/II-like antigen recognition protein [SSF54452] (79-250)
  IPR037055 MHC class I-like antigen recognition-like superfamily [G3DSA:3.30.500.10] (76-250)
  IPR050208 Antigen-presenting and immune regulatory MHC class I-related [PTHR16675] (78-250)